Protein AF-A0A367IKE4-F1 (afdb_monomer)

Mean predicted aligned error: 16.57 Å

Secondary structure (DSSP, 8-state):
-----HHHHHHHHHHHHHT-HHHHHHHTT--HHHHHHHHHHHTTSPPPS--HHHHHHHHHHHHH-TT--HHHHHHHHHHHSTT----HHHHHHHHHHTS-----------GGGG-HHHHHHHHHHHHHHTTS---TTTS--EEEEEEEES--SSS--S-PPEEEEEEEEETTEEEEEEEEPPPP-PPP---------------

Radius of gyration: 32.92 Å; Cα contacts (8 Å, |Δi|>4): 147; chains: 1; bounding box: 58×96×74 Å

Nearest PDB structures (foldseek):
  2l6m-assembly1_A  TM=5.347E-01  e=1.578E+00  Schizosaccharomyces pombe
  8f2u-assembly1_E  TM=1.802E-01  e=1.680E+00  Homo sapiens
  8f2u-assembly1_A  TM=2.085E-01  e=1.904E+00  Homo sapiens
  7akk-assembly1_A  TM=2.024E-01  e=5.185E+00  Homo sapiens

Solvent-accessible surface area (backbone atoms only — not comparable to full-atom values): 12905 Å² total; per-residue (Å²): 133,81,81,69,58,62,71,56,56,55,48,50,54,53,17,64,80,64,77,34,48,60,60,46,17,58,78,69,76,42,60,43,69,58,40,47,49,49,50,58,54,58,76,61,52,80,75,69,93,70,48,74,69,56,53,53,50,52,50,56,54,38,73,77,38,81,79,69,49,74,70,57,53,52,50,56,46,35,70,74,36,82,91,52,81,83,51,76,68,57,51,52,47,42,41,39,71,75,67,66,44,82,88,76,83,90,74,91,71,62,68,67,72,73,29,70,66,50,47,48,52,52,48,56,53,47,64,70,50,69,85,48,95,72,47,69,60,82,76,38,73,49,72,51,78,47,82,42,57,84,71,78,54,100,62,96,75,70,95,67,75,48,30,38,34,41,38,31,36,37,73,90,44,79,77,44,76,44,82,42,77,50,79,76,81,75,73,75,88,73,73,90,74,82,81,80,82,80,82,80,85,77,133

pLDDT: mean 78.32, std 17.73, range [30.28, 96.0]

InterPro domains:
  IPR009057 Homedomain-like superfamily [SSF46689] (10-92)

Foldseek 3Di:
DPPPPPVLVVLLVVCVVVVHSQVSCVVVVHDSVVSVVSNVVVVPDDPQLDDPVLVVVLVVVCVVPVPDDLVVNQVVSCVVDPPRDDDSVSSVCCCCPVVVHDDDDDDDDDPVCPDPVNVVVVVVVCVVCVPPPDDQQPHDKDKDKAKDDPCPDPDPDDDGAIWIWIWIDHNVDTPDIDIHDGPDPDDPPDDDDDDDDDDDDDD

Structure (mmCIF, N/CA/C/O backbone):
data_AF-A0A367IKE4-F1
#
_entry.id   AF-A0A367IKE4-F1
#
loop_
_atom_site.group_PDB
_atom_s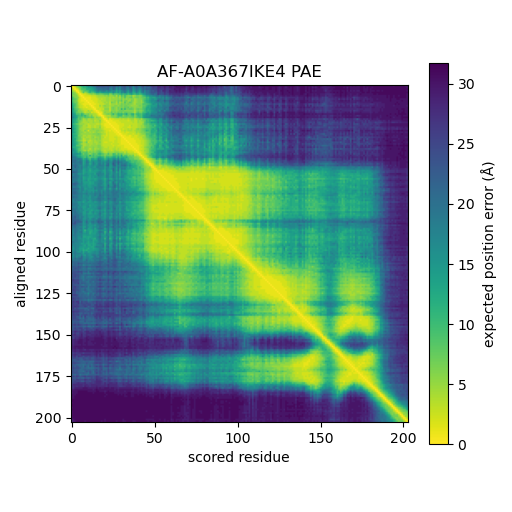ite.id
_atom_site.type_symbol
_atom_site.label_atom_id
_atom_site.label_alt_id
_atom_site.label_comp_id
_atom_site.label_asym_id
_atom_site.label_entity_id
_atom_site.label_seq_id
_atom_site.pdbx_PDB_ins_code
_atom_site.Cartn_x
_atom_site.Cartn_y
_atom_site.Cartn_z
_atom_site.occupancy
_atom_site.B_iso_or_equiv
_atom_site.auth_seq_id
_atom_site.auth_comp_id
_atom_site.auth_asym_id
_atom_site.auth_atom_id
_atom_site.pdbx_PDB_model_num
ATOM 1 N N . ILE A 1 1 ? 6.381 -7.953 19.977 1.00 33.53 1 ILE A N 1
ATOM 2 C CA . ILE A 1 1 ? 5.380 -8.949 20.424 1.00 33.53 1 ILE A CA 1
ATOM 3 C C . ILE A 1 1 ? 5.232 -8.799 21.933 1.00 33.53 1 ILE A C 1
ATOM 5 O O . ILE A 1 1 ? 6.063 -9.307 22.680 1.00 33.53 1 ILE A O 1
ATOM 9 N N . LYS A 1 2 ? 4.265 -7.996 22.392 1.00 38.06 2 LYS A N 1
ATOM 10 C CA . LYS A 1 2 ? 3.909 -7.994 23.816 1.00 38.06 2 LYS A CA 1
ATOM 11 C C . LYS A 1 2 ? 3.372 -9.396 24.106 1.00 38.06 2 LYS A C 1
ATOM 13 O O . LYS A 1 2 ? 2.455 -9.831 23.423 1.00 38.06 2 LYS A O 1
ATOM 18 N N . LYS A 1 3 ? 3.971 -10.123 25.053 1.00 36.41 3 LYS A N 1
ATOM 19 C CA . LYS A 1 3 ? 3.316 -11.289 25.655 1.00 36.41 3 LYS A CA 1
ATOM 20 C C . LYS A 1 3 ? 2.074 -10.747 26.350 1.00 36.41 3 LYS A C 1
ATOM 22 O O . LYS A 1 3 ? 2.165 -10.275 27.479 1.00 36.41 3 LYS A O 1
ATOM 27 N N . GLU A 1 4 ? 0.950 -10.722 25.649 1.00 46.88 4 GLU A N 1
ATOM 28 C CA . GLU A 1 4 ? -0.335 -10.571 26.307 1.00 46.88 4 GLU A CA 1
ATOM 29 C C . GLU A 1 4 ? -0.442 -11.691 27.329 1.00 46.88 4 GLU A C 1
ATOM 31 O O . GLU A 1 4 ? -0.177 -12.865 27.051 1.00 46.88 4 GLU A O 1
ATOM 36 N N . ASN A 1 5 ? -0.709 -11.295 28.566 1.00 58.19 5 ASN A N 1
ATOM 37 C CA . ASN A 1 5 ? -0.808 -12.206 29.685 1.00 58.19 5 ASN A CA 1
ATOM 38 C C . ASN A 1 5 ? -2.036 -13.095 29.456 1.00 58.19 5 ASN A C 1
ATOM 40 O O . ASN A 1 5 ? -3.125 -12.750 29.892 1.00 58.19 5 ASN A O 1
ATOM 44 N N . ASN A 1 6 ? -1.853 -14.240 28.792 1.00 67.31 6 ASN A N 1
ATOM 45 C CA . ASN A 1 6 ? -2.888 -15.232 28.463 1.00 67.31 6 ASN A CA 1
ATOM 46 C C . ASN A 1 6 ? -3.797 -15.562 29.669 1.00 67.31 6 ASN A C 1
ATOM 48 O O . ASN A 1 6 ? -5.000 -15.763 29.533 1.00 67.31 6 ASN A O 1
ATOM 52 N N . SER A 1 7 ? -3.237 -15.544 30.882 1.00 63.44 7 SER A N 1
ATOM 53 C CA . SER A 1 7 ? -3.979 -15.750 32.131 1.00 63.44 7 SER A CA 1
ATOM 54 C C . SER A 1 7 ? -4.976 -14.633 32.467 1.00 63.44 7 SER A C 1
ATOM 56 O O . SER A 1 7 ? -5.979 -14.905 33.116 1.00 63.44 7 SER A O 1
ATOM 58 N N . LEU A 1 8 ? -4.709 -13.387 32.064 1.00 69.94 8 LEU A N 1
ATOM 59 C CA . LEU A 1 8 ? -5.610 -12.247 32.243 1.00 69.94 8 LEU A CA 1
ATOM 60 C C . LEU A 1 8 ? -6.791 -12.359 31.273 1.00 69.94 8 LEU A C 1
ATOM 62 O O . LEU A 1 8 ? -7.932 -12.350 31.722 1.00 69.94 8 LEU A O 1
ATOM 66 N N . THR A 1 9 ? -6.511 -12.552 29.981 1.00 75.50 9 THR A N 1
ATOM 67 C CA . THR A 1 9 ? -7.523 -12.664 28.917 1.00 75.50 9 THR A CA 1
ATOM 68 C C . THR A 1 9 ? -8.484 -13.820 29.184 1.00 75.50 9 THR A C 1
ATOM 70 O O . THR A 1 9 ? -9.692 -13.612 29.255 1.00 75.50 9 THR A O 1
ATOM 73 N N . LYS A 1 10 ? -7.953 -15.012 29.493 1.00 73.69 10 LYS A N 1
ATOM 74 C CA . LYS A 1 10 ? -8.772 -16.177 29.870 1.00 73.69 10 LYS A CA 1
ATOM 75 C C . LYS A 1 10 ? -9.612 -15.939 31.120 1.00 73.69 10 LYS A C 1
ATOM 77 O O . LYS A 1 10 ? -10.716 -16.462 31.235 1.00 73.69 10 LYS A O 1
ATOM 82 N N . MET A 1 11 ? -9.092 -15.185 32.090 1.00 78.44 11 MET A N 1
ATOM 83 C CA . MET A 1 11 ? -9.835 -14.875 33.308 1.00 78.44 11 MET A CA 1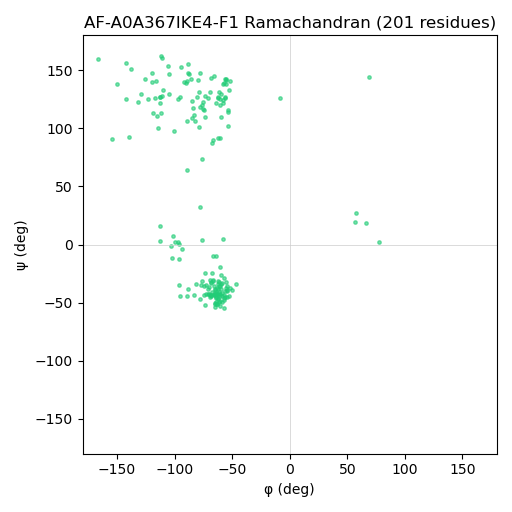
ATOM 84 C C . MET A 1 11 ? -10.958 -13.868 33.046 1.00 78.44 11 MET A C 1
ATOM 86 O O . MET A 1 11 ? -12.007 -13.999 33.670 1.00 78.44 11 MET A O 1
ATOM 90 N N . ILE A 1 12 ? -10.763 -12.915 32.129 1.00 72.25 12 ILE A N 1
ATOM 91 C CA . ILE A 1 12 ? -11.792 -11.951 31.723 1.00 72.25 12 ILE A CA 1
ATOM 92 C C . ILE A 1 12 ? -12.948 -12.677 31.027 1.00 72.25 12 ILE A C 1
ATOM 94 O O . ILE A 1 12 ? -14.081 -12.597 31.496 1.00 72.25 12 ILE A O 1
ATOM 98 N N . GLU A 1 13 ? -12.641 -13.463 29.996 1.00 76.00 13 GLU A N 1
ATOM 99 C CA . GLU A 1 13 ? -13.611 -14.237 29.212 1.00 76.00 13 GLU A CA 1
ATOM 100 C C . GLU A 1 13 ? -14.429 -15.190 30.108 1.00 76.00 13 GLU A C 1
ATOM 102 O O . GLU A 1 13 ? -15.649 -15.070 30.225 1.00 76.00 13 GLU A O 1
ATOM 107 N N . CYS A 1 14 ? -13.757 -16.042 30.895 1.00 71.12 14 CYS A N 1
ATOM 108 C CA . CYS A 1 14 ? -14.431 -16.958 31.823 1.00 71.12 14 CYS A CA 1
ATOM 109 C C . CYS A 1 14 ? -15.247 -16.237 32.912 1.00 71.12 14 CYS A C 1
ATOM 111 O O . CYS A 1 14 ? -16.220 -16.795 33.429 1.00 71.12 14 CYS A O 1
ATOM 113 N N . ALA A 1 15 ? -14.826 -15.045 33.354 1.00 74.38 15 ALA A N 1
ATOM 114 C CA . ALA 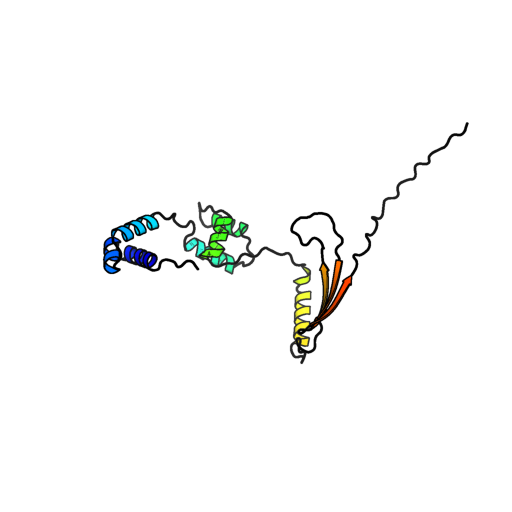A 1 15 ? -15.546 -14.286 34.375 1.00 74.38 15 ALA A CA 1
ATOM 115 C C . ALA A 1 15 ? -16.794 -13.596 33.818 1.00 74.38 15 ALA A C 1
ATOM 117 O O . ALA A 1 15 ? -17.766 -13.499 34.569 1.00 74.38 15 ALA A O 1
ATOM 118 N N . GLN A 1 16 ? -16.793 -13.184 32.544 1.00 71.50 16 GLN A N 1
ATOM 119 C CA . GLN A 1 16 ? -17.983 -12.704 31.832 1.00 71.50 16 GLN A CA 1
ATOM 120 C C . GLN A 1 16 ? -19.010 -13.831 31.674 1.00 71.50 16 GLN A C 1
ATOM 122 O O . GLN A 1 16 ? -20.145 -13.676 32.119 1.00 71.50 16 GLN A O 1
ATOM 127 N N . GLU A 1 17 ? -18.595 -14.999 31.174 1.00 69.56 17 GLU A N 1
ATOM 128 C CA . GLU A 1 17 ? -19.473 -16.169 30.993 1.00 69.56 17 GLU A CA 1
ATOM 129 C C . GLU A 1 17 ? -20.101 -16.666 32.304 1.00 69.56 17 GLU A C 1
ATOM 131 O O . GLU A 1 17 ? -21.249 -17.105 32.347 1.00 69.56 17 GLU A O 1
ATOM 136 N N . LYS A 1 18 ? -19.334 -16.626 33.402 1.00 69.19 18 LYS A N 1
ATOM 137 C CA . LYS A 1 18 ? -19.739 -17.190 34.702 1.00 69.19 18 LYS A CA 1
ATOM 138 C C . LYS A 1 18 ? -20.187 -16.141 35.719 1.00 69.19 18 LYS A C 1
ATOM 140 O O . LYS A 1 18 ? -20.483 -16.525 36.853 1.00 69.19 18 LYS A O 1
ATOM 145 N N . GLY A 1 19 ? -20.162 -14.851 35.387 1.00 66.38 19 GLY A N 1
ATOM 146 C CA . GLY A 1 19 ? -20.571 -13.739 36.257 1.00 66.38 19 GLY A CA 1
ATOM 147 C C . GLY A 1 19 ? -19.847 -13.628 37.612 1.00 66.38 19 GLY A C 1
ATOM 148 O O . GLY A 1 19 ? -20.385 -13.030 38.541 1.00 66.38 19 GLY A O 1
ATOM 149 N N . ALA A 1 20 ? -18.664 -14.236 37.793 1.00 78.88 20 ALA A N 1
ATOM 150 C CA . ALA A 1 20 ? -18.008 -14.307 39.108 1.00 78.88 20 ALA A CA 1
ATOM 151 C C . ALA A 1 20 ? -16.476 -14.464 39.041 1.00 78.88 20 ALA A C 1
ATOM 153 O O . ALA A 1 20 ? -15.946 -15.578 39.116 1.00 78.88 20 ALA A O 1
ATOM 154 N N . SER A 1 21 ? -15.746 -13.344 39.026 1.00 77.75 21 SER A N 1
ATOM 155 C CA . SER A 1 21 ? -14.270 -13.309 38.977 1.00 77.75 21 SER A CA 1
ATOM 156 C C . SER A 1 21 ? -13.587 -14.106 40.101 1.00 77.75 21 SER A C 1
ATOM 158 O O . SER A 1 21 ? -12.605 -14.806 39.865 1.00 77.75 21 SER A O 1
ATOM 160 N N . ALA A 1 22 ? -14.139 -14.103 41.321 1.00 79.44 22 ALA A N 1
ATOM 161 C CA . ALA A 1 22 ? -13.595 -14.869 42.451 1.00 79.44 22 ALA A CA 1
ATOM 162 C C . ALA A 1 22 ? -13.748 -16.394 42.303 1.00 79.44 22 ALA A C 1
ATOM 164 O O . ALA A 1 22 ? -12.946 -17.167 42.831 1.00 79.44 22 ALA A O 1
ATOM 165 N N . ARG A 1 23 ? -14.797 -16.848 41.611 1.00 80.75 23 ARG A N 1
ATOM 166 C CA . ARG A 1 23 ? -15.024 -18.272 41.336 1.00 80.75 23 ARG A CA 1
ATOM 167 C C . ARG A 1 23 ? -14.058 -18.759 40.257 1.00 80.75 23 ARG A C 1
ATOM 169 O O . ARG A 1 23 ? -13.429 -19.795 40.443 1.00 80.75 23 ARG A O 1
ATOM 176 N N . VAL A 1 24 ? -13.877 -17.957 39.209 1.00 82.56 24 VAL A N 1
ATOM 177 C CA . VAL A 1 24 ? -12.933 -18.228 38.114 1.00 82.56 24 VAL A CA 1
ATOM 178 C C . VAL A 1 24 ? -11.484 -18.238 38.606 1.00 82.56 24 VAL A C 1
ATOM 180 O O . VAL A 1 24 ? -10.736 -19.163 38.295 1.00 82.56 24 VAL A O 1
ATOM 183 N N . ALA A 1 25 ? -11.107 -17.287 39.466 1.00 84.81 25 ALA A N 1
ATOM 184 C CA . ALA A 1 25 ? -9.772 -17.232 40.061 1.00 84.81 25 ALA A CA 1
ATOM 185 C C . ALA A 1 25 ? -9.415 -18.517 40.826 1.00 84.81 25 ALA A C 1
ATOM 187 O O . ALA A 1 25 ? -8.326 -19.060 40.646 1.00 84.81 25 ALA A O 1
ATOM 188 N N . ARG A 1 26 ? -10.362 -19.049 41.616 1.00 84.94 26 ARG A N 1
ATOM 189 C CA . ARG A 1 26 ? -10.182 -20.313 42.348 1.00 84.94 26 ARG A CA 1
ATOM 190 C C . ARG A 1 26 ? -9.995 -21.504 41.412 1.00 84.94 26 ARG A C 1
ATOM 192 O O . ARG A 1 26 ? -9.103 -22.305 41.657 1.00 84.94 26 ARG A O 1
ATOM 199 N N . SER A 1 27 ? -10.772 -21.595 40.331 1.00 83.00 27 SER A N 1
ATOM 200 C CA . SER A 1 27 ? -10.614 -22.681 39.349 1.00 83.00 27 SER A CA 1
ATOM 201 C C . SER A 1 27 ? -9.303 -22.620 38.562 1.00 83.00 27 SER A C 1
ATOM 203 O O . SER A 1 27 ? -8.838 -23.646 38.086 1.00 83.00 27 SER A O 1
ATOM 205 N N . MET A 1 28 ? -8.698 -21.436 38.437 1.00 81.56 28 MET A N 1
ATOM 206 C CA . MET A 1 28 ? -7.443 -21.231 37.704 1.00 81.56 28 MET A CA 1
ATOM 207 C C . MET A 1 28 ? -6.201 -21.229 38.612 1.00 81.56 28 MET A C 1
ATOM 209 O O . MET A 1 28 ? -5.100 -20.978 38.130 1.00 81.56 28 MET A O 1
ATOM 213 N N . GLY A 1 29 ? -6.354 -21.458 39.923 1.00 84.44 29 GLY A N 1
ATOM 214 C CA . GLY A 1 29 ? -5.242 -21.384 40.882 1.00 84.44 29 GLY A CA 1
ATOM 215 C C . GLY A 1 29 ? -4.659 -19.973 41.056 1.00 84.44 29 GLY A C 1
ATOM 216 O O . GLY A 1 29 ? -3.538 -19.816 41.533 1.00 84.44 29 GLY A O 1
ATOM 217 N N . ILE A 1 30 ? -5.405 -18.933 40.669 1.00 84.38 30 ILE A N 1
ATOM 218 C CA . ILE A 1 30 ? -4.987 -17.530 40.754 1.00 84.38 30 ILE A CA 1
ATOM 219 C C . ILE A 1 30 ? -5.457 -16.952 42.091 1.00 84.38 30 ILE A C 1
ATOM 221 O O . ILE A 1 30 ? -6.579 -17.192 42.543 1.00 84.38 30 ILE A O 1
ATOM 225 N N . ASN A 1 31 ? -4.618 -16.132 42.727 1.00 88.25 31 ASN A N 1
ATOM 226 C CA . ASN A 1 31 ? -5.004 -15.428 43.945 1.00 88.25 31 ASN A CA 1
ATOM 227 C C . ASN A 1 31 ? -6.250 -14.552 43.700 1.00 88.25 31 ASN A C 1
ATOM 229 O O . ASN A 1 31 ? -6.228 -13.635 42.877 1.00 88.25 31 ASN A O 1
ATOM 233 N N . VAL A 1 32 ? -7.320 -14.803 44.462 1.00 85.19 32 VAL A N 1
ATOM 234 C CA . VAL A 1 32 ? -8.630 -14.146 44.301 1.00 85.19 32 VAL A CA 1
ATOM 235 C C . VAL A 1 32 ? -8.535 -12.621 44.377 1.00 85.19 32 VAL A C 1
ATOM 237 O O . VAL A 1 32 ? -9.177 -11.930 43.590 1.00 85.19 32 VAL A O 1
ATOM 240 N N . ARG A 1 33 ? -7.708 -12.077 45.278 1.00 82.69 33 ARG A N 1
ATOM 241 C CA . ARG A 1 33 ? -7.557 -10.626 45.458 1.00 82.69 33 ARG A CA 1
ATOM 242 C C . ARG A 1 33 ? -6.846 -9.986 44.264 1.00 82.69 33 ARG A C 1
ATOM 244 O O . ARG A 1 33 ? -7.216 -8.886 43.855 1.00 82.69 33 ARG A O 1
ATOM 251 N N . ASN A 1 34 ? -5.865 -10.677 43.686 1.00 82.69 34 ASN A N 1
ATOM 252 C CA . ASN A 1 34 ? -5.195 -10.225 42.466 1.00 82.69 34 ASN A CA 1
ATOM 253 C C . ASN A 1 34 ? -6.143 -10.291 41.267 1.00 82.69 34 ASN A C 1
ATOM 255 O O . ASN A 1 34 ? -6.260 -9.306 40.548 1.00 82.69 34 ASN A O 1
ATOM 259 N N . ALA A 1 35 ? -6.897 -11.383 41.117 1.00 82.25 35 ALA A N 1
ATOM 260 C CA . ALA A 1 35 ? -7.884 -11.531 40.050 1.00 82.25 35 ALA A CA 1
ATOM 261 C C . ALA A 1 35 ? -8.990 -10.465 40.120 1.00 82.25 35 ALA A C 1
ATOM 263 O O . ALA A 1 35 ? -9.332 -9.857 39.113 1.00 82.25 35 ALA A O 1
ATOM 264 N N . GLN A 1 36 ? -9.501 -10.162 41.316 1.00 82.56 36 GLN A N 1
ATOM 265 C CA . GLN A 1 36 ? -10.470 -9.081 41.513 1.00 82.56 36 GLN A CA 1
ATOM 266 C C . GLN A 1 36 ? -9.880 -7.696 41.208 1.00 82.56 36 GLN A C 1
ATOM 268 O O . GLN A 1 36 ? -10.574 -6.852 40.643 1.00 82.56 36 GLN A O 1
ATOM 273 N N . ARG A 1 37 ? -8.611 -7.443 41.565 1.00 82.56 37 ARG A N 1
ATOM 274 C CA . ARG A 1 37 ? -7.912 -6.193 41.215 1.00 82.56 37 ARG A CA 1
ATOM 275 C C . ARG A 1 37 ? -7.732 -6.048 39.708 1.00 82.56 37 ARG A C 1
ATOM 277 O O . ARG A 1 37 ? -8.005 -4.975 39.186 1.00 82.56 37 ARG A O 1
ATOM 284 N N . TRP A 1 38 ? -7.306 -7.112 39.038 1.00 80.81 38 TRP A N 1
ATOM 285 C CA . TRP A 1 38 ? -7.157 -7.172 37.587 1.00 80.81 38 TRP A CA 1
ATOM 286 C C . TRP A 1 38 ? -8.492 -6.956 36.879 1.00 80.81 38 TRP A C 1
ATOM 288 O O . TRP A 1 38 ? -8.598 -6.053 36.065 1.00 80.81 38 TRP A O 1
ATOM 298 N N . TRP A 1 39 ? -9.541 -7.673 37.283 1.00 76.88 39 TRP A N 1
ATOM 299 C CA . TRP A 1 39 ? -10.894 -7.483 36.760 1.00 76.88 39 TRP A CA 1
ATOM 300 C C . TRP A 1 39 ? -11.390 -6.041 36.929 1.00 76.88 39 TRP A C 1
ATOM 302 O O . TRP A 1 39 ? -11.913 -5.440 35.999 1.00 76.88 39 TRP A O 1
ATOM 312 N N . LYS A 1 40 ? -11.183 -5.446 38.109 1.00 76.62 40 LYS A N 1
ATOM 313 C CA . LYS A 1 40 ? -11.565 -4.052 38.378 1.00 76.62 40 LYS A CA 1
ATOM 314 C C . LYS A 1 40 ? -10.750 -3.046 37.560 1.00 76.62 40 LYS A C 1
ATOM 316 O O . LYS A 1 40 ? -11.250 -1.959 37.290 1.00 76.62 40 LYS A O 1
ATOM 321 N N . HIS A 1 41 ? -9.500 -3.365 37.243 1.00 71.88 41 HIS A N 1
ATOM 322 C CA . HIS A 1 41 ? -8.653 -2.542 36.388 1.00 71.88 41 HIS A CA 1
ATOM 323 C C . HIS A 1 41 ? -9.100 -2.635 34.926 1.00 71.88 41 HIS A C 1
ATOM 325 O O . HIS A 1 41 ? -9.222 -1.609 34.269 1.00 71.88 41 HIS A O 1
ATOM 331 N N . GLU A 1 42 ? -9.430 -3.836 34.455 1.00 67.75 42 GLU A N 1
ATOM 332 C CA . GLU A 1 42 ? -9.846 -4.062 33.072 1.00 67.75 42 GLU A CA 1
ATOM 333 C C . GLU A 1 42 ? -11.228 -3.485 32.767 1.00 67.75 42 GLU A C 1
ATOM 335 O O . GLU A 1 42 ? -11.412 -2.781 31.784 1.00 67.75 42 GLU A O 1
ATOM 340 N N . MET A 1 43 ? -12.184 -3.668 33.680 1.00 65.69 43 MET A N 1
ATOM 341 C CA . MET A 1 43 ? -13.523 -3.069 33.579 1.00 65.69 43 MET A CA 1
ATOM 342 C C . MET A 1 43 ? -13.506 -1.535 33.693 1.00 65.69 43 MET A C 1
ATOM 344 O O . MET A 1 43 ? -14.529 -0.888 33.496 1.00 65.69 43 MET A O 1
ATOM 348 N N . LYS A 1 44 ? -12.362 -0.945 34.062 1.00 61.94 44 LYS A N 1
ATOM 349 C CA . LYS A 1 44 ? -12.134 0.505 34.065 1.00 61.94 44 LYS A CA 1
ATOM 350 C C . LYS A 1 44 ? -11.434 1.004 32.801 1.00 61.94 44 LYS A C 1
ATOM 352 O O . LYS A 1 44 ? -11.174 2.205 32.712 1.00 61.94 44 LYS A O 1
ATOM 357 N N . GLY A 1 45 ? -11.112 0.123 31.855 1.00 61.91 45 GLY A N 1
ATOM 358 C CA . GLY A 1 45 ? -10.639 0.527 30.539 1.00 61.91 45 GLY A CA 1
ATOM 359 C C . GLY A 1 45 ? -11.648 1.470 29.889 1.00 61.91 45 GLY A C 1
ATOM 360 O O . GLY A 1 45 ? -12.859 1.279 30.008 1.00 61.91 45 GLY A O 1
ATOM 361 N N . ARG A 1 46 ? -11.154 2.526 29.236 1.00 63.12 46 ARG A N 1
ATOM 362 C CA . ARG A 1 46 ? -12.013 3.380 28.414 1.00 63.12 46 ARG A CA 1
ATOM 363 C C . ARG A 1 46 ? -12.575 2.496 27.293 1.00 63.12 46 ARG A C 1
ATOM 365 O O . ARG A 1 46 ? -11.762 1.871 26.612 1.00 63.12 46 ARG A O 1
ATOM 372 N N . PRO A 1 47 ? -13.904 2.434 27.097 1.00 64.69 47 PRO A N 1
ATOM 373 C CA . PRO A 1 47 ? -14.478 1.726 25.961 1.00 64.69 47 PRO A CA 1
ATOM 374 C C . PRO A 1 47 ? -13.819 2.201 24.665 1.00 64.69 47 PRO A C 1
ATOM 376 O O . PRO A 1 47 ? -13.524 3.398 24.532 1.00 64.69 47 PRO A O 1
ATOM 379 N N . SER A 1 48 ? -13.566 1.273 23.738 1.00 68.00 48 SER A N 1
ATOM 380 C CA . SER A 1 48 ? -13.116 1.658 22.402 1.00 68.00 48 SER A CA 1
ATOM 381 C C . SER A 1 48 ? -14.121 2.640 21.808 1.00 68.00 48 SER A C 1
ATOM 383 O O . SER A 1 48 ? -15.324 2.550 22.047 1.00 68.00 48 SER A O 1
ATOM 385 N N . THR A 1 49 ? -13.612 3.632 21.083 1.00 77.19 49 THR A N 1
ATOM 386 C CA . THR A 1 49 ? -14.477 4.546 20.325 1.00 77.19 49 THR A CA 1
ATOM 387 C C . THR A 1 49 ? -15.034 3.840 19.085 1.00 77.19 49 THR A C 1
ATOM 389 O O . THR A 1 49 ? -16.105 4.203 18.615 1.00 77.19 49 THR A O 1
ATOM 392 N N . PHE A 1 50 ? -14.346 2.805 18.595 1.00 83.50 50 PHE A N 1
ATOM 393 C CA . PHE A 1 50 ? -14.807 1.949 17.508 1.00 83.50 50 PHE A CA 1
ATOM 394 C C . PHE A 1 50 ? -15.606 0.760 18.034 1.00 83.50 50 PHE A C 1
ATOM 396 O O . PHE A 1 50 ? -15.261 0.170 19.059 1.00 83.50 50 PHE A O 1
ATOM 403 N N . THR A 1 51 ? -16.684 0.446 17.325 1.00 87.25 51 THR A N 1
ATOM 404 C CA . THR A 1 51 ? -17.501 -0.752 17.505 1.00 87.25 51 THR A CA 1
ATOM 405 C C . THR A 1 51 ? -17.316 -1.648 16.283 1.00 87.25 51 THR A C 1
ATOM 407 O O . THR A 1 51 ? -16.928 -1.166 15.217 1.00 87.25 51 THR A O 1
ATOM 410 N N . ASP A 1 52 ? -17.675 -2.923 16.406 1.00 87.31 52 ASP A N 1
ATOM 411 C CA . ASP A 1 52 ? -17.613 -3.883 15.295 1.00 87.31 52 ASP A CA 1
ATOM 412 C C . ASP A 1 52 ? -18.432 -3.421 14.068 1.00 87.31 52 ASP A C 1
ATOM 414 O O . ASP A 1 52 ? -18.092 -3.729 12.925 1.00 87.31 52 ASP A O 1
ATOM 418 N N . GLU A 1 53 ? -19.494 -2.633 14.283 1.00 91.06 53 GLU A N 1
ATOM 419 C CA . GLU A 1 53 ? -20.294 -2.018 13.212 1.00 91.06 53 GLU A CA 1
ATOM 420 C C . GLU A 1 53 ? -19.510 -0.947 12.436 1.00 91.06 53 GLU A C 1
ATOM 422 O O . GLU A 1 53 ? -19.601 -0.882 11.208 1.00 91.06 53 GLU A O 1
ATOM 427 N N . HIS A 1 54 ? -18.722 -0.120 13.134 1.00 91.75 54 HIS A N 1
ATOM 428 C CA . HIS A 1 54 ? -17.854 0.875 12.499 1.00 91.75 54 HIS A CA 1
ATOM 429 C C . HIS A 1 54 ? -16.757 0.193 11.675 1.00 91.75 54 HIS A C 1
ATOM 431 O O . HIS A 1 54 ? -16.477 0.610 10.552 1.00 91.75 54 HIS A O 1
ATOM 437 N N . ASP A 1 55 ? -16.168 -0.868 12.223 1.00 91.75 55 ASP A N 1
ATOM 438 C CA . ASP A 1 55 ? -15.107 -1.642 11.582 1.00 91.75 55 ASP A CA 1
ATOM 439 C C . ASP A 1 55 ? -15.608 -2.369 10.330 1.00 91.75 55 ASP A C 1
ATOM 441 O O . ASP A 1 55 ? -14.971 -2.305 9.279 1.00 91.75 55 ASP A O 1
ATOM 445 N N . SER A 1 56 ? -16.795 -2.977 10.403 1.00 93.38 56 SER A N 1
ATOM 446 C CA . SER A 1 56 ? -17.434 -3.623 9.249 1.00 93.38 56 SER A CA 1
ATOM 447 C C . SER A 1 56 ? -17.703 -2.620 8.128 1.00 93.38 56 SER A C 1
ATOM 449 O O . SER A 1 56 ? -17.379 -2.877 6.971 1.00 93.38 56 SER A O 1
ATOM 451 N N . TYR A 1 57 ? -18.222 -1.437 8.470 1.00 94.44 57 TYR A N 1
ATOM 452 C CA . TYR A 1 57 ? -18.442 -0.386 7.482 1.00 94.44 57 TYR A CA 1
ATOM 453 C C . TYR A 1 57 ? -17.142 0.133 6.862 1.00 94.44 57 TYR A C 1
ATOM 455 O O . TYR A 1 57 ? -17.107 0.415 5.668 1.00 94.44 57 TYR A O 1
ATOM 463 N N . LEU A 1 58 ? -16.077 0.269 7.654 1.00 93.38 58 LEU A N 1
ATOM 464 C CA . LEU A 1 58 ? -14.769 0.676 7.146 1.00 93.38 58 LEU A CA 1
ATOM 465 C C . LEU A 1 58 ? -14.217 -0.317 6.123 1.00 93.38 58 LEU A C 1
ATOM 467 O O . LEU A 1 58 ? -13.647 0.111 5.124 1.00 93.38 58 LEU A O 1
ATOM 471 N N . ILE A 1 59 ? -14.385 -1.618 6.365 1.00 92.69 59 ILE A N 1
ATOM 472 C CA . ILE A 1 59 ? -13.949 -2.662 5.432 1.00 92.69 59 ILE A CA 1
ATOM 473 C C . ILE A 1 59 ? -14.748 -2.572 4.129 1.00 92.69 59 ILE A C 1
ATOM 475 O O . ILE A 1 59 ? -14.138 -2.457 3.071 1.00 92.69 59 ILE A O 1
ATOM 479 N N . GLU A 1 60 ? -16.082 -2.528 4.204 1.00 95.19 60 GLU A N 1
ATOM 480 C CA . GLU A 1 60 ? -16.948 -2.381 3.021 1.00 95.19 60 GLU A CA 1
ATOM 481 C C . GLU A 1 60 ? -16.572 -1.142 2.196 1.00 95.19 60 GLU A C 1
ATOM 483 O O . GLU A 1 60 ? -16.413 -1.207 0.981 1.00 95.19 60 GLU A O 1
ATOM 488 N N . LEU A 1 61 ? -16.353 -0.015 2.874 1.00 94.31 61 LEU A N 1
ATOM 489 C CA . LEU A 1 61 ? -15.995 1.247 2.241 1.00 94.31 61 LEU A CA 1
ATOM 490 C C . LEU A 1 61 ? -14.659 1.182 1.480 1.00 94.31 61 LEU A C 1
ATOM 492 O O . LEU A 1 61 ? -14.515 1.809 0.431 1.00 94.31 61 LEU A O 1
ATOM 496 N N . ILE A 1 62 ? -13.674 0.464 2.022 1.00 92.44 62 ILE A N 1
ATOM 497 C CA . ILE A 1 62 ? -12.333 0.338 1.435 1.00 92.44 62 ILE A CA 1
ATOM 498 C C . ILE A 1 62 ? -12.309 -0.712 0.321 1.00 92.44 62 ILE A C 1
ATOM 500 O O . ILE A 1 62 ? -11.576 -0.540 -0.654 1.00 92.44 62 ILE A O 1
ATOM 504 N N . ASP A 1 63 ? -13.107 -1.772 0.445 1.00 93.25 63 ASP A N 1
ATOM 505 C CA . ASP A 1 63 ? -13.276 -2.768 -0.613 1.00 93.25 63 ASP A CA 1
ATOM 506 C C . ASP A 1 63 ? -13.961 -2.157 -1.849 1.00 93.25 63 ASP A C 1
ATOM 508 O O . ASP A 1 63 ? -13.577 -2.472 -2.978 1.00 93.25 63 ASP A O 1
ATOM 512 N N . ASP A 1 64 ? -14.904 -1.229 -1.646 1.00 94.19 64 ASP A N 1
ATOM 513 C CA . ASP A 1 64 ? -15.550 -0.471 -2.724 1.00 94.19 64 ASP A CA 1
ATOM 514 C C . ASP A 1 64 ? -14.591 0.526 -3.405 1.00 94.19 64 ASP A C 1
ATOM 516 O O . ASP A 1 64 ? -14.575 0.641 -4.634 1.00 94.19 64 ASP A O 1
ATOM 520 N N . ASP A 1 65 ? -13.780 1.254 -2.625 1.00 91.81 65 ASP A N 1
ATOM 521 C CA . ASP A 1 65 ? -12.795 2.217 -3.133 1.00 91.81 65 ASP A CA 1
ATOM 522 C C . AS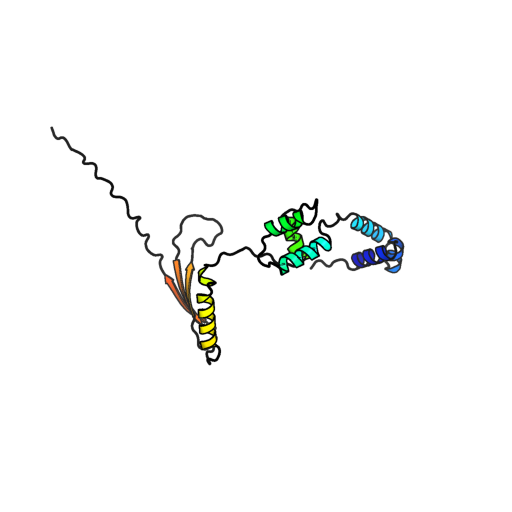P A 1 65 ? -11.467 2.167 -2.361 1.00 91.81 65 ASP A C 1
ATOM 524 O O . ASP A 1 65 ? -11.232 2.896 -1.394 1.00 91.81 65 ASP A O 1
ATOM 528 N N . SER A 1 66 ? -10.531 1.356 -2.863 1.00 87.81 66 SER A N 1
ATOM 529 C CA . SER A 1 66 ? -9.181 1.233 -2.288 1.00 87.81 66 SER A CA 1
ATOM 530 C C . SER A 1 66 ? -8.326 2.511 -2.358 1.00 87.81 66 SER A C 1
ATOM 532 O O . SER A 1 66 ? -7.245 2.555 -1.762 1.00 87.81 66 SER A O 1
ATOM 534 N N . GLN A 1 67 ? -8.762 3.541 -3.094 1.00 89.06 67 GLN A N 1
ATOM 535 C CA . GLN A 1 67 ? -8.055 4.818 -3.233 1.00 89.06 67 GLN A CA 1
ATOM 536 C C . GLN A 1 67 ? -8.615 5.916 -2.322 1.00 89.06 67 GLN A C 1
ATOM 538 O O . GLN A 1 67 ? -8.108 7.042 -2.353 1.00 89.06 67 GLN A O 1
ATOM 543 N N . ILE A 1 68 ? -9.612 5.595 -1.494 1.00 91.75 68 ILE A N 1
ATOM 544 C CA . ILE A 1 68 ? -10.246 6.560 -0.604 1.00 91.75 68 ILE A CA 1
ATOM 545 C C . ILE A 1 68 ? -9.239 7.210 0.357 1.00 91.75 68 ILE A C 1
ATOM 547 O O . ILE A 1 68 ? -8.343 6.574 0.925 1.00 91.75 68 ILE A O 1
ATOM 551 N N . ILE A 1 69 ? -9.384 8.521 0.544 1.00 91.12 69 ILE A N 1
ATOM 552 C CA . ILE A 1 69 ? -8.508 9.317 1.402 1.00 91.12 69 ILE A CA 1
ATOM 553 C C . ILE A 1 69 ? -9.050 9.301 2.835 1.00 91.12 69 ILE A C 1
ATOM 555 O O . ILE A 1 69 ? -10.254 9.287 3.068 1.00 91.12 69 ILE A O 1
ATOM 559 N N . VAL A 1 70 ? -8.153 9.360 3.824 1.00 89.88 70 VAL A N 1
ATOM 560 C CA . VAL A 1 70 ? -8.498 9.381 5.260 1.00 89.88 70 VAL A CA 1
ATOM 561 C C . VAL A 1 70 ? -9.523 10.470 5.611 1.00 89.88 70 VAL A C 1
ATOM 563 O O . VAL A 1 70 ? -10.397 10.224 6.435 1.00 89.88 70 VAL A O 1
ATOM 566 N N . SER A 1 71 ? -9.445 11.651 4.984 1.00 89.75 71 SER A N 1
ATOM 567 C CA . SER A 1 71 ? -10.430 12.729 5.161 1.00 89.75 71 SER A CA 1
ATOM 568 C C . SER A 1 71 ? -11.840 12.288 4.787 1.00 89.75 71 SER A C 1
ATOM 570 O O . SER A 1 71 ? -12.781 12.529 5.537 1.00 89.75 71 SER A O 1
ATOM 572 N N . ASP A 1 72 ? -11.958 11.592 3.665 1.00 91.94 72 ASP A N 1
ATOM 573 C CA . ASP A 1 72 ? -13.231 11.205 3.072 1.00 91.94 72 ASP A CA 1
ATOM 574 C C . ASP A 1 72 ? -13.818 10.022 3.849 1.00 91.94 72 ASP A C 1
ATOM 576 O O . ASP A 1 72 ? -15.021 9.961 4.087 1.00 91.94 72 ASP A O 1
ATOM 580 N N . ILE A 1 73 ? -12.959 9.117 4.341 1.00 92.38 73 ILE A N 1
ATOM 581 C CA . ILE A 1 73 ? -13.352 8.077 5.301 1.00 92.38 73 ILE A CA 1
ATOM 582 C C . ILE A 1 73 ? -13.965 8.714 6.555 1.00 92.38 73 ILE A C 1
ATOM 584 O O . ILE A 1 73 ? -15.003 8.260 7.033 1.00 92.38 73 ILE A O 1
ATOM 588 N N . MET A 1 74 ? -13.335 9.758 7.108 1.00 91.81 74 MET A N 1
ATOM 589 C CA . MET A 1 74 ? -13.848 10.432 8.305 1.00 91.81 74 MET A CA 1
ATOM 590 C C . MET A 1 74 ? -15.201 11.097 8.062 1.00 91.81 74 MET A C 1
ATOM 592 O O . MET A 1 74 ? -16.078 10.995 8.920 1.00 91.81 74 MET A O 1
ATOM 596 N N . GLU A 1 75 ? -15.374 11.757 6.918 1.00 91.88 75 GLU A N 1
ATOM 597 C CA . GLU A 1 75 ? -16.646 12.363 6.518 1.00 91.88 75 GLU A CA 1
ATOM 598 C C . GLU A 1 75 ? -17.737 11.293 6.414 1.00 91.88 75 GLU A C 1
ATOM 600 O O . 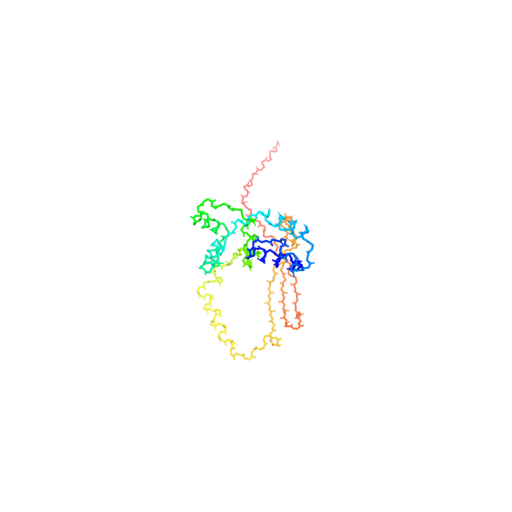GLU A 1 75 ? -18.724 11.356 7.144 1.00 91.88 75 GLU A O 1
ATOM 605 N N . ARG A 1 76 ? -17.491 10.221 5.651 1.00 92.81 76 ARG A N 1
ATOM 606 C CA . ARG A 1 76 ? -18.438 9.107 5.474 1.00 92.81 76 ARG A CA 1
ATOM 607 C C . ARG A 1 76 ? -18.774 8.368 6.771 1.00 92.81 76 ARG A C 1
ATOM 609 O O . ARG A 1 76 ? -19.884 7.855 6.912 1.00 92.81 76 ARG A O 1
ATOM 616 N N . LEU A 1 77 ? -17.833 8.272 7.712 1.00 91.56 77 LEU A N 1
ATOM 617 C CA . LEU A 1 77 ? -18.084 7.721 9.049 1.00 91.56 77 LEU A CA 1
ATOM 618 C C . LEU A 1 77 ? -18.982 8.640 9.877 1.00 91.56 77 LEU A C 1
ATOM 620 O O . LEU A 1 77 ? -19.919 8.169 10.514 1.00 91.56 77 LEU A O 1
ATOM 624 N N . THR A 1 78 ? -18.699 9.942 9.859 1.00 90.44 78 THR A N 1
ATOM 625 C CA . THR A 1 78 ? -19.457 10.946 10.619 1.00 90.44 78 THR A CA 1
ATOM 626 C C . THR A 1 78 ? -20.879 11.112 10.071 1.00 90.44 78 THR A C 1
ATOM 628 O O . THR A 1 78 ? -21.809 11.348 10.835 1.00 90.44 78 THR A O 1
ATOM 631 N N . GLU A 1 79 ? -21.062 10.954 8.758 1.00 91.88 79 GLU A N 1
ATOM 632 C CA . GLU A 1 79 ? -22.373 10.967 8.101 1.00 91.88 79 GLU A CA 1
ATOM 633 C C . GLU A 1 79 ? -23.211 9.725 8.421 1.00 91.88 79 GLU A C 1
ATOM 635 O O . GLU A 1 79 ? -24.412 9.840 8.662 1.00 91.88 79 GLU A O 1
ATOM 640 N N . LYS A 1 80 ? -22.597 8.533 8.425 1.00 92.69 80 LYS A N 1
ATOM 641 C CA . LYS A 1 80 ? -23.315 7.274 8.677 1.00 92.69 80 LYS A CA 1
ATOM 642 C C . LYS A 1 80 ? -23.679 7.086 10.151 1.00 92.69 80 LYS A C 1
ATOM 644 O O . LYS A 1 80 ? -24.734 6.525 10.445 1.00 92.69 80 LYS A O 1
ATOM 649 N N . PHE A 1 81 ? -22.822 7.531 11.068 1.00 91.31 81 PHE A N 1
ATOM 650 C CA . PHE A 1 81 ? -22.994 7.332 12.506 1.00 91.31 81 PHE A CA 1
ATOM 651 C C . PHE A 1 81 ? -23.205 8.677 13.212 1.00 91.31 81 PHE A C 1
ATOM 653 O O . PHE A 1 81 ? -22.261 9.416 13.490 1.00 91.31 81 PHE A O 1
ATOM 660 N N . GLU A 1 82 ? -24.464 9.000 13.520 1.00 85.81 82 GLU A N 1
ATOM 661 C CA . GLU A 1 82 ? -24.825 10.271 14.153 1.00 85.81 82 GLU A CA 1
ATOM 662 C C . GLU A 1 82 ? -24.126 10.448 15.514 1.00 85.81 82 GLU A C 1
ATOM 664 O O . GLU A 1 82 ? -24.146 9.569 16.377 1.00 85.81 82 GLU A O 1
ATOM 669 N N . GLY A 1 83 ? -23.483 11.602 15.713 1.00 83.50 83 GLY A N 1
ATOM 670 C CA . GLY A 1 83 ? -22.735 11.906 16.937 1.00 83.50 83 GLY A CA 1
ATOM 671 C C . GLY A 1 83 ? -21.361 11.231 17.034 1.00 83.50 83 GLY A C 1
ATOM 672 O O . GLY A 1 83 ? -20.661 11.425 18.033 1.00 83.50 83 GLY A O 1
ATOM 673 N N . PHE A 1 84 ? -20.938 10.484 16.011 1.00 86.12 84 PHE A N 1
ATOM 674 C CA . PHE A 1 84 ? -19.590 9.941 15.933 1.00 86.12 84 PHE A CA 1
ATOM 675 C C . PHE A 1 84 ? -18.598 11.041 15.540 1.00 86.12 84 PHE A C 1
ATOM 677 O O . PHE A 1 84 ? -18.705 11.657 14.485 1.00 86.12 84 PHE A O 1
ATOM 684 N N . SER A 1 85 ? -17.618 11.311 16.403 1.00 85.31 85 SER A N 1
ATOM 685 C CA . SER A 1 85 ? -16.539 12.263 16.131 1.00 85.31 85 SER A CA 1
ATOM 686 C C . SER A 1 85 ? -15.201 11.606 16.416 1.00 85.31 85 SER A C 1
ATOM 688 O O . SER A 1 85 ? -14.983 11.040 17.491 1.00 85.31 85 SER A O 1
ATOM 690 N N . ILE A 1 86 ? -14.295 11.693 15.449 1.00 87.88 86 ILE A N 1
ATOM 691 C CA . ILE A 1 86 ? -12.995 11.044 15.506 1.00 87.88 86 ILE A CA 1
ATOM 692 C C . ILE A 1 86 ? -11.892 11.970 15.003 1.00 87.88 86 ILE A C 1
ATOM 694 O O . ILE A 1 86 ? -12.117 12.845 14.173 1.00 87.88 86 ILE A O 1
ATOM 698 N N . SER A 1 87 ? -10.678 11.787 15.517 1.00 89.94 87 SER A N 1
ATOM 699 C CA . SER A 1 87 ? -9.481 12.450 14.998 1.00 89.94 87 SER A CA 1
ATOM 700 C C . SER A 1 87 ? -8.737 11.586 13.973 1.00 89.94 87 SER A C 1
ATOM 702 O O . SER A 1 87 ? -8.725 10.359 14.070 1.00 89.94 87 SER A O 1
ATOM 704 N N . ASN A 1 88 ? -8.010 12.228 13.051 1.00 88.94 88 ASN A N 1
ATOM 705 C CA . ASN A 1 88 ? -7.147 11.550 12.069 1.00 88.94 88 ASN A CA 1
ATOM 706 C C . ASN A 1 88 ? -6.199 10.515 12.704 1.00 88.94 88 ASN A C 1
ATOM 708 O O . ASN A 1 88 ? -5.955 9.451 12.140 1.00 88.94 88 ASN A O 1
ATOM 712 N N . SER A 1 89 ? -5.643 10.817 13.882 1.00 89.00 89 SER A N 1
ATOM 713 C CA . SER A 1 89 ? -4.715 9.917 14.573 1.00 89.00 89 SER A CA 1
ATOM 714 C C . SER A 1 89 ? -5.411 8.677 15.130 1.00 89.00 89 SER A C 1
ATOM 716 O O . SER A 1 89 ? -4.840 7.593 15.055 1.00 89.00 89 SER A O 1
ATOM 718 N N . GLN A 1 90 ? -6.631 8.820 15.656 1.00 89.00 90 GLN A N 1
ATOM 719 C CA . GLN A 1 90 ? -7.437 7.697 16.135 1.00 89.00 90 GLN A CA 1
ATOM 720 C C . GLN A 1 90 ? -7.899 6.810 14.984 1.00 89.00 90 GLN 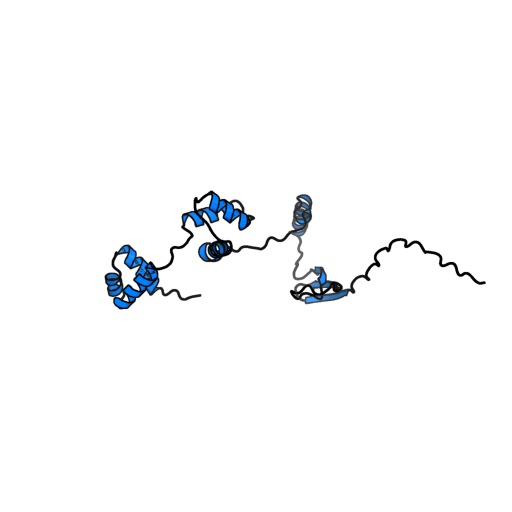A C 1
ATOM 722 O O . GLN A 1 90 ? -7.776 5.596 15.092 1.00 89.00 90 GLN A O 1
ATOM 727 N N . LEU A 1 91 ? -8.360 7.400 13.876 1.00 90.94 91 LEU A N 1
ATOM 728 C CA . LEU A 1 91 ? -8.740 6.625 12.697 1.00 90.94 91 LEU A CA 1
ATOM 729 C C . LEU A 1 91 ? -7.538 5.845 12.158 1.00 90.94 91 LEU A C 1
ATOM 731 O O . LEU A 1 91 ? -7.616 4.637 11.982 1.00 90.94 91 LEU A O 1
ATOM 735 N N . ASN A 1 92 ? -6.392 6.504 11.983 1.00 90.44 92 ASN A N 1
ATOM 736 C CA . ASN A 1 92 ? -5.176 5.837 11.519 1.00 90.44 92 ASN A CA 1
ATOM 737 C C . ASN A 1 92 ? -4.698 4.738 12.490 1.00 90.44 92 ASN A C 1
ATOM 739 O O . ASN A 1 92 ? -4.192 3.703 12.064 1.00 90.44 92 ASN A O 1
ATOM 743 N N . HIS A 1 93 ? -4.864 4.942 13.800 1.00 89.81 93 HIS A N 1
ATOM 744 C CA . HIS A 1 93 ? -4.575 3.909 14.791 1.00 89.81 93 HIS A CA 1
ATOM 745 C C . HIS A 1 93 ? -5.477 2.684 14.610 1.00 89.81 93 HIS A C 1
ATOM 747 O O . HIS A 1 93 ? -4.944 1.578 14.577 1.00 89.81 93 HIS A O 1
ATOM 753 N N . ASN A 1 94 ? -6.788 2.890 14.449 1.00 90.31 94 ASN A N 1
ATOM 754 C CA . ASN A 1 94 ? -7.767 1.819 14.251 1.00 90.31 94 ASN A CA 1
ATOM 755 C C . ASN A 1 94 ? -7.501 1.052 12.954 1.00 90.31 94 ASN A C 1
ATOM 757 O O . ASN A 1 94 ? -7.302 -0.159 12.970 1.00 90.31 94 ASN A O 1
ATOM 761 N N . LEU A 1 95 ? -7.363 1.779 11.838 1.00 91.00 95 LEU A N 1
ATOM 762 C CA . LEU A 1 95 ? -7.037 1.201 10.533 1.00 91.00 95 LEU A CA 1
ATOM 763 C C . LEU A 1 95 ? -5.783 0.324 10.620 1.00 91.00 95 LEU A C 1
ATOM 765 O O . LEU A 1 95 ? -5.767 -0.787 10.105 1.00 91.00 95 LEU A O 1
ATOM 769 N N . LYS A 1 96 ? -4.736 0.797 11.303 1.00 91.12 96 LYS A N 1
ATOM 770 C CA . LYS A 1 96 ? -3.460 0.086 11.383 1.00 91.12 96 LYS A CA 1
ATOM 771 C C . LYS A 1 96 ? -3.453 -1.088 12.359 1.00 91.12 96 LYS A C 1
ATOM 773 O O . LYS A 1 96 ? -2.869 -2.120 12.037 1.00 91.12 96 LYS A O 1
ATOM 778 N N . ASN A 1 97 ? -3.967 -0.902 13.570 1.00 88.50 97 ASN A N 1
ATOM 779 C CA . ASN A 1 97 ? -3.779 -1.868 14.654 1.00 88.50 97 ASN A CA 1
ATOM 780 C C . ASN A 1 97 ? -4.950 -2.831 14.793 1.00 88.50 97 ASN A C 1
ATOM 782 O O . ASN A 1 97 ? -4.710 -3.994 15.101 1.00 88.50 97 ASN A O 1
ATOM 786 N N . ASP A 1 98 ? -6.166 -2.356 14.538 1.00 87.25 98 ASP A N 1
ATOM 787 C CA . ASP A 1 98 ? -7.383 -3.140 14.727 1.00 87.25 98 ASP A CA 1
ATOM 788 C C . ASP A 1 98 ? -7.793 -3.795 13.397 1.00 87.25 98 ASP A C 1
ATOM 790 O O . ASP A 1 98 ? -7.998 -5.005 13.341 1.00 87.25 98 ASP A O 1
ATOM 794 N N . LEU A 1 99 ? -7.745 -3.047 12.284 1.00 89.25 99 LEU A N 1
ATOM 795 C CA . LEU A 1 99 ? -8.055 -3.571 10.941 1.00 89.25 99 LEU A CA 1
ATOM 796 C C . LEU A 1 99 ? -6.839 -4.074 10.151 1.00 89.25 99 LEU A C 1
ATOM 798 O O . LEU A 1 99 ? -6.992 -4.609 9.055 1.00 89.25 99 LEU A O 1
ATOM 802 N N . CYS A 1 100 ? -5.622 -3.928 10.685 1.00 90.44 100 CYS A N 1
ATOM 803 C CA . CYS A 1 100 ? -4.384 -4.394 10.042 1.00 90.44 100 CYS A CA 1
ATOM 804 C C . CYS A 1 100 ? -4.133 -3.817 8.627 1.00 90.44 100 CYS A C 1
ATOM 806 O O . CYS A 1 100 ? -3.431 -4.416 7.808 1.00 90.44 100 CYS A O 1
ATOM 808 N N . LEU A 1 101 ? -4.658 -2.626 8.340 1.00 89.19 101 LEU A N 1
ATOM 809 C CA . LEU A 1 101 ? -4.504 -1.919 7.074 1.00 89.19 101 LEU A CA 1
ATOM 810 C C . LEU A 1 101 ? -3.244 -1.050 7.065 1.00 89.19 101 LEU A C 1
ATOM 812 O O . LEU A 1 101 ? -2.823 -0.469 8.067 1.00 89.19 101 LEU A O 1
ATOM 816 N N . THR A 1 102 ? -2.632 -0.922 5.888 1.00 87.50 102 THR A N 1
ATOM 817 C CA . THR A 1 102 ? -1.488 -0.028 5.679 1.00 87.50 102 THR A CA 1
ATOM 818 C C . THR A 1 102 ? -1.888 1.119 4.771 1.00 87.50 102 THR A C 1
ATOM 820 O O . THR A 1 102 ? -2.111 0.929 3.579 1.00 87.50 102 THR A O 1
ATOM 823 N N . MET A 1 103 ? -1.902 2.330 5.319 1.00 84.31 103 MET A N 1
ATOM 824 C CA . MET A 1 103 ? -2.127 3.536 4.529 1.00 84.31 103 MET A CA 1
ATOM 825 C C . MET A 1 103 ? -0.850 3.932 3.787 1.00 84.31 103 MET A C 1
ATOM 827 O O . MET A 1 103 ? 0.228 4.031 4.384 1.00 84.31 103 MET A O 1
ATOM 831 N N . LYS A 1 104 ? -0.971 4.207 2.488 1.00 85.62 104 LYS A N 1
ATOM 832 C CA . LYS A 1 104 ? 0.118 4.754 1.675 1.00 85.62 104 LYS A CA 1
ATOM 833 C C . LYS A 1 104 ? -0.113 6.232 1.402 1.00 85.62 104 LYS A C 1
ATOM 835 O O . LYS A 1 104 ? -1.240 6.687 1.243 1.00 85.62 104 LYS A O 1
ATOM 840 N N . LYS A 1 105 ? 0.983 6.984 1.320 1.00 85.38 105 LYS A N 1
ATOM 841 C CA . LYS A 1 105 ? 0.939 8.357 0.821 1.00 85.38 105 LYS A CA 1
ATOM 842 C C . LYS A 1 105 ? 0.639 8.319 -0.676 1.00 85.38 105 LYS A C 1
ATOM 844 O O . LYS A 1 105 ? 1.313 7.594 -1.404 1.00 85.38 105 LYS A O 1
ATOM 849 N N . VAL A 1 106 ? -0.324 9.124 -1.116 1.00 83.31 106 VAL A N 1
ATOM 850 C CA . VAL A 1 106 ? -0.633 9.282 -2.539 1.00 83.31 106 VAL A CA 1
ATOM 851 C C . VAL A 1 106 ? 0.585 9.864 -3.255 1.00 83.31 106 VAL A C 1
ATOM 853 O O . VAL A 1 106 ? 1.138 10.890 -2.848 1.00 83.31 106 VAL A O 1
ATOM 856 N N . THR A 1 107 ? 1.017 9.187 -4.313 1.00 82.62 107 THR A N 1
ATOM 857 C CA . THR A 1 107 ? 2.078 9.642 -5.210 1.00 82.62 107 THR A CA 1
ATOM 858 C C . THR A 1 107 ? 1.469 9.939 -6.566 1.00 82.62 107 THR A C 1
ATOM 860 O O . THR A 1 107 ? 0.803 9.081 -7.141 1.00 82.62 107 THR A O 1
ATOM 863 N N . PHE A 1 108 ? 1.708 11.141 -7.084 1.00 82.00 108 PHE A N 1
ATOM 864 C CA . PHE A 1 108 ? 1.278 11.492 -8.431 1.00 82.00 108 PHE A CA 1
ATOM 865 C C . PHE A 1 108 ? 2.162 10.783 -9.452 1.00 82.00 108 PHE A C 1
ATOM 867 O O . PHE A 1 108 ? 3.389 10.883 -9.403 1.00 82.00 108 PHE A O 1
ATOM 874 N N . GLU A 1 109 ? 1.529 10.087 -10.386 1.00 80.56 109 GLU A N 1
ATOM 875 C CA . GLU A 1 109 ? 2.181 9.567 -11.579 1.00 80.56 109 GLU A CA 1
ATOM 876 C C . GLU A 1 109 ? 1.773 10.411 -12.790 1.00 80.56 109 GLU A C 1
ATOM 878 O O . GLU A 1 109 ? 0.705 11.022 -12.807 1.00 80.56 109 GLU A O 1
ATOM 883 N N . ALA A 1 110 ? 2.623 10.455 -13.818 1.00 86.19 110 ALA A N 1
ATOM 884 C CA . ALA A 1 110 ? 2.278 11.137 -15.059 1.00 86.19 110 ALA A CA 1
ATOM 885 C C . ALA A 1 110 ? 1.048 10.476 -15.699 1.00 86.19 110 ALA A C 1
ATOM 887 O O . ALA A 1 110 ? 1.046 9.263 -15.890 1.00 86.19 110 ALA A O 1
ATOM 888 N N . GLU A 1 111 ? 0.045 11.259 -16.103 1.00 84.69 111 GLU A N 1
ATOM 889 C CA . GLU A 1 111 ? -1.182 10.738 -16.732 1.00 84.69 111 GLU A CA 1
ATOM 890 C C . GLU A 1 111 ? -0.879 9.853 -17.946 1.00 84.69 111 GLU A C 1
ATOM 892 O O . GLU A 1 111 ? -1.465 8.785 -18.119 1.00 84.69 111 GLU A O 1
ATOM 897 N N . ALA A 1 112 ? 0.125 10.247 -18.737 1.00 89.62 112 ALA A N 1
ATOM 898 C CA . ALA A 1 112 ? 0.608 9.465 -19.866 1.00 89.62 112 ALA A CA 1
ATOM 899 C C . ALA A 1 112 ? 1.002 8.035 -19.455 1.00 89.62 112 ALA A C 1
ATOM 901 O O . ALA A 1 112 ? 0.754 7.098 -20.204 1.00 89.62 112 ALA A O 1
ATOM 902 N N . ARG A 1 113 ? 1.560 7.819 -18.256 1.00 84.81 113 ARG A N 1
ATOM 903 C CA . ARG A 1 113 ? 1.993 6.493 -17.789 1.00 84.81 113 ARG A CA 1
ATOM 904 C C . ARG A 1 113 ? 0.844 5.483 -17.739 1.00 84.81 113 ARG A C 1
ATOM 906 O O . ARG A 1 113 ? 1.113 4.309 -17.995 1.00 84.81 113 ARG A O 1
ATOM 913 N N . ASN A 1 114 ? -0.369 5.938 -17.425 1.00 88.38 114 ASN A N 1
ATOM 914 C CA . ASN A 1 114 ? -1.573 5.118 -17.263 1.00 88.38 114 ASN A CA 1
ATOM 915 C C . ASN A 1 114 ? -2.620 5.396 -18.360 1.00 88.38 114 ASN A C 1
ATOM 917 O O . ASN A 1 114 ? -3.781 5.013 -18.223 1.00 88.38 114 ASN A O 1
ATOM 921 N N . SER A 1 115 ? -2.224 6.042 -19.465 1.00 92.69 115 SER A N 1
ATOM 922 C CA . SER A 1 115 ? -3.101 6.198 -20.625 1.00 92.69 115 SER A CA 1
ATOM 923 C C . SER A 1 115 ? -3.383 4.834 -21.262 1.00 92.69 115 SER A C 1
ATOM 925 O O . SER A 1 115 ? -2.515 3.959 -21.298 1.00 92.69 115 SER A O 1
ATOM 927 N N . LYS A 1 116 ? -4.597 4.646 -21.796 1.00 94.06 116 LYS A N 1
ATOM 928 C CA . LYS A 1 116 ? -4.998 3.383 -22.446 1.00 94.06 116 LYS A CA 1
ATOM 929 C C . LYS A 1 116 ? -4.025 2.972 -23.551 1.00 94.06 116 LYS A C 1
ATOM 931 O O . LYS A 1 116 ? -3.685 1.803 -23.664 1.00 94.06 116 LYS A O 1
ATOM 936 N N . GLU A 1 117 ? -3.553 3.948 -24.320 1.00 95.31 117 GLU A N 1
ATOM 937 C CA . GLU A 1 117 ? -2.580 3.738 -25.389 1.00 95.31 117 GLU A CA 1
ATOM 938 C C . GLU A 1 117 ? -1.242 3.212 -24.855 1.00 95.31 117 GLU A C 1
ATOM 940 O O . GLU A 1 117 ? -0.771 2.176 -25.314 1.00 95.31 117 GLU A O 1
ATOM 945 N N . ASN A 1 118 ? -0.653 3.857 -23.841 1.00 93.69 118 ASN A N 1
ATOM 946 C CA . ASN A 1 118 ? 0.629 3.415 -23.286 1.00 93.69 118 ASN A CA 1
ATOM 947 C C . ASN A 1 118 ? 0.514 2.076 -22.546 1.00 93.69 118 ASN A C 1
ATOM 949 O O . ASN A 1 118 ? 1.459 1.287 -22.556 1.00 93.69 118 ASN A O 1
ATOM 953 N N . LEU A 1 119 ? -0.631 1.793 -21.917 1.00 94.25 119 LEU A N 1
ATOM 954 C CA . LEU A 1 119 ? -0.902 0.481 -21.326 1.00 94.25 119 LEU A CA 1
ATOM 955 C C . LEU A 1 119 ? -0.978 -0.610 -22.400 1.00 94.25 119 LEU A C 1
ATOM 957 O O . LEU A 1 119 ? -0.360 -1.659 -22.227 1.00 94.25 119 LEU A O 1
ATOM 961 N N . GLN A 1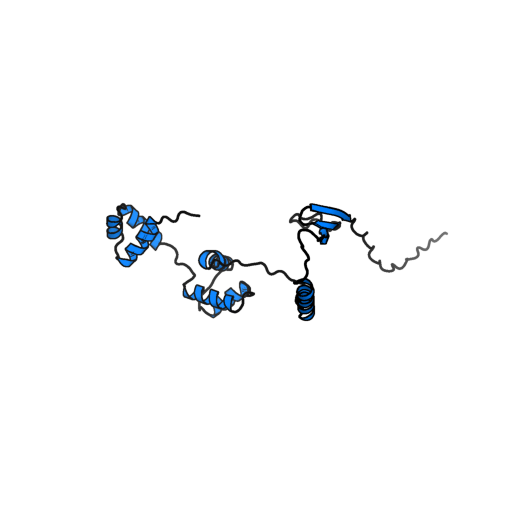 120 ? -1.659 -0.344 -23.519 1.00 95.88 120 GLN A N 1
ATOM 962 C CA . GLN A 1 120 ? -1.720 -1.274 -24.646 1.00 95.88 120 GLN A CA 1
ATOM 963 C C . GLN A 1 120 ? -0.332 -1.509 -25.248 1.00 95.88 120 GLN A C 1
ATOM 965 O O . GLN A 1 120 ? 0.068 -2.653 -25.417 1.00 95.88 120 GLN A O 1
ATOM 970 N N . GLN A 1 121 ? 0.450 -0.449 -25.471 1.00 95.81 121 GLN A N 1
ATOM 971 C CA . GLN A 1 121 ? 1.816 -0.577 -25.983 1.00 95.81 121 GLN A CA 1
ATOM 972 C C . GLN A 1 121 ? 2.703 -1.431 -25.066 1.00 95.81 121 GLN A C 1
ATOM 974 O O . GLN A 1 121 ? 3.452 -2.275 -25.553 1.00 95.81 121 GLN A O 1
ATOM 979 N N . ARG A 1 122 ? 2.609 -1.266 -23.736 1.00 95.19 122 ARG A N 1
ATOM 980 C CA . ARG A 1 122 ? 3.338 -2.128 -22.784 1.00 95.19 122 ARG A CA 1
ATOM 981 C C . ARG A 1 122 ? 2.886 -3.578 -22.863 1.00 95.19 122 ARG A C 1
ATOM 983 O O . ARG A 1 122 ? 3.729 -4.467 -22.779 1.00 95.19 122 ARG A O 1
ATOM 990 N N . PHE A 1 123 ? 1.582 -3.807 -22.995 1.00 95.31 123 PHE A N 1
ATOM 991 C CA . PHE A 1 123 ? 1.027 -5.146 -23.130 1.00 95.31 123 PHE A CA 1
ATOM 992 C C . PHE A 1 123 ? 1.511 -5.820 -24.416 1.00 95.31 123 PHE A C 1
ATOM 994 O O . PHE A 1 123 ? 2.034 -6.928 -24.353 1.00 95.31 123 PHE A O 1
ATOM 1001 N N . ASP A 1 124 ? 1.415 -5.139 -25.556 1.00 96.00 124 ASP A N 1
ATOM 1002 C CA . ASP A 1 124 ? 1.855 -5.659 -26.852 1.00 96.00 124 ASP A CA 1
ATOM 1003 C C . ASP A 1 124 ? 3.355 -5.964 -26.840 1.00 96.00 124 ASP A C 1
ATOM 1005 O O . ASP A 1 124 ? 3.785 -7.027 -27.290 1.00 96.00 124 ASP A O 1
ATOM 1009 N N . TRP A 1 125 ? 4.152 -5.066 -26.252 1.00 94.00 125 TRP A N 1
ATOM 1010 C CA . TRP A 1 125 ? 5.588 -5.271 -26.110 1.00 94.00 125 TRP A CA 1
ATOM 1011 C C . TRP A 1 125 ? 5.889 -6.468 -25.205 1.00 94.00 125 TRP A C 1
ATOM 1013 O O . TRP A 1 125 ? 6.660 -7.341 -25.587 1.00 94.00 125 TRP A O 1
ATOM 1023 N N . PHE A 1 126 ? 5.227 -6.592 -24.051 1.00 92.81 126 PHE A N 1
ATOM 1024 C CA . PHE A 1 126 ? 5.365 -7.774 -23.199 1.00 92.81 126 PHE A CA 1
ATOM 1025 C C . PHE A 1 126 ? 5.003 -9.062 -23.949 1.00 92.81 126 PHE A C 1
ATOM 1027 O O . PHE A 1 126 ? 5.773 -10.019 -23.934 1.00 92.81 126 PHE A O 1
ATOM 1034 N N . MET A 1 127 ? 3.869 -9.080 -24.650 1.00 95.12 127 MET A N 1
ATOM 1035 C CA . MET A 1 127 ? 3.402 -10.246 -25.402 1.00 95.12 127 MET A CA 1
ATOM 1036 C C . MET A 1 127 ? 4.364 -10.654 -26.519 1.00 95.12 127 MET A C 1
ATOM 1038 O O . MET A 1 127 ? 4.514 -11.845 -26.774 1.00 95.12 127 MET A O 1
ATOM 1042 N N . GLN A 1 128 ? 5.040 -9.695 -27.154 1.00 92.19 128 GLN A N 1
ATOM 1043 C CA . GLN A 1 128 ? 6.060 -9.968 -28.164 1.00 92.19 128 GLN A CA 1
ATOM 1044 C C . GLN A 1 128 ? 7.261 -10.735 -27.590 1.00 92.19 128 GLN A C 1
ATOM 1046 O O . GLN A 1 128 ? 7.817 -11.599 -28.266 1.00 92.19 128 GLN A O 1
ATOM 1051 N N . TRP A 1 129 ? 7.661 -10.429 -26.354 1.00 88.81 129 TRP A N 1
ATOM 1052 C CA . TRP A 1 129 ? 8.867 -10.992 -25.737 1.00 88.81 129 TRP A CA 1
ATOM 1053 C C . TRP A 1 129 ? 8.589 -12.113 -24.731 1.00 88.81 129 TRP A C 1
ATOM 1055 O O . TRP A 1 129 ? 9.525 -12.814 -24.354 1.00 88.81 129 TRP A O 1
ATOM 1065 N N . LYS A 1 130 ? 7.336 -12.341 -24.313 1.00 89.06 130 LYS A N 1
ATOM 1066 C CA . LYS A 1 130 ? 7.006 -13.339 -23.277 1.00 89.06 130 LYS A CA 1
ATOM 1067 C C . LYS A 1 130 ? 7.449 -14.766 -23.630 1.00 89.06 130 LYS A C 1
ATOM 1069 O O . LYS A 1 130 ? 7.776 -15.527 -22.731 1.00 89.06 130 LYS A O 1
ATOM 1074 N N . ASP A 1 131 ? 7.429 -15.109 -24.921 1.00 87.06 131 ASP A N 1
ATOM 1075 C CA . ASP A 1 131 ? 7.800 -16.436 -25.439 1.00 87.06 131 ASP A CA 1
ATOM 1076 C C . ASP A 1 131 ? 9.220 -16.443 -26.031 1.00 87.06 131 ASP A C 1
ATOM 1078 O O . ASP A 1 131 ? 9.632 -17.412 -26.668 1.00 87.06 131 ASP A O 1
ATOM 1082 N N . SER A 1 132 ? 9.970 -15.349 -25.868 1.00 86.38 132 SER A N 1
ATOM 1083 C CA . SER A 1 132 ? 11.367 -15.292 -26.289 1.00 86.38 132 SER A CA 1
ATOM 1084 C C . SER A 1 132 ? 12.266 -16.016 -25.283 1.00 86.38 132 SER A C 1
ATOM 1086 O O . SER A 1 132 ? 12.012 -15.988 -24.082 1.00 86.38 132 SER A O 1
ATOM 1088 N N . ASP A 1 133 ? 13.355 -16.619 -25.762 1.00 87.38 133 ASP A N 1
ATOM 1089 C CA . ASP A 1 133 ? 14.381 -17.279 -24.933 1.00 87.38 133 ASP A CA 1
ATOM 1090 C C . ASP A 1 133 ? 15.336 -16.262 -24.263 1.00 87.38 133 ASP A C 1
ATOM 1092 O O . ASP A 1 133 ? 16.540 -16.480 -24.117 1.00 87.38 133 ASP A O 1
ATOM 1096 N N . ILE A 1 134 ? 14.825 -15.074 -23.922 1.00 85.88 134 ILE A N 1
ATOM 1097 C CA . ILE A 1 134 ? 15.623 -14.031 -23.280 1.00 85.88 134 ILE A CA 1
ATOM 1098 C C . ILE A 1 134 ? 15.699 -14.310 -21.787 1.00 85.88 134 ILE A C 1
ATOM 1100 O O . ILE A 1 134 ? 14.770 -14.051 -21.022 1.00 85.88 134 ILE A O 1
ATOM 1104 N N . ASP A 1 135 ? 16.871 -14.762 -21.360 1.00 88.56 135 ASP A N 1
ATOM 1105 C CA . ASP A 1 135 ? 17.243 -14.762 -19.956 1.00 88.56 135 ASP A CA 1
ATOM 1106 C C . ASP A 1 135 ? 17.681 -13.354 -19.514 1.00 88.56 135 ASP A C 1
ATOM 1108 O O . ASP A 1 135 ? 18.818 -12.931 -19.744 1.00 88.56 135 ASP A O 1
ATOM 1112 N N . PHE A 1 136 ? 16.781 -12.634 -18.837 1.00 85.69 136 PHE A N 1
ATOM 1113 C CA . PHE A 1 136 ? 17.054 -11.311 -18.260 1.00 85.69 136 PHE A CA 1
ATOM 1114 C C . PHE A 1 136 ? 18.179 -11.313 -17.220 1.00 85.69 136 PHE A C 1
ATOM 1116 O O . PHE A 1 136 ? 18.738 -10.255 -16.920 1.00 85.69 136 PHE A O 1
ATOM 1123 N N . THR A 1 137 ? 18.515 -12.475 -16.658 1.00 87.44 137 THR A N 1
ATOM 1124 C CA . THR A 1 137 ? 19.593 -12.599 -15.681 1.00 87.44 137 THR A CA 1
ATOM 1125 C C . THR A 1 137 ? 20.935 -12.862 -16.356 1.00 87.44 137 THR A C 1
ATOM 1127 O O . THR A 1 137 ? 21.914 -12.203 -16.016 1.00 87.44 137 THR A O 1
ATOM 1130 N N . GLY A 1 138 ? 21.002 -13.751 -17.343 1.00 87.19 138 GLY A N 1
ATOM 1131 C CA . GLY A 1 138 ? 22.239 -14.098 -18.041 1.00 87.19 138 GLY A CA 1
ATOM 1132 C C . GLY A 1 138 ? 22.616 -13.145 -19.174 1.00 87.19 138 GLY A C 1
ATOM 1133 O O . GLY A 1 138 ? 23.775 -12.739 -19.263 1.00 87.19 138 GLY A O 1
ATOM 1134 N N . ASN A 1 139 ? 21.650 -12.738 -20.001 1.00 88.12 139 ASN A N 1
ATOM 1135 C CA . ASN A 1 139 ? 21.906 -12.200 -21.343 1.00 88.12 139 ASN A CA 1
ATOM 1136 C C . ASN A 1 139 ? 21.563 -10.709 -21.513 1.00 88.12 139 ASN A C 1
ATOM 1138 O O . ASN A 1 139 ? 21.686 -10.177 -22.617 1.00 88.12 139 ASN A O 1
ATOM 1142 N N . CYS A 1 140 ? 21.138 -10.016 -20.451 1.00 91.44 140 CYS A N 1
ATOM 1143 C CA . CYS A 1 140 ? 20.685 -8.625 -20.537 1.00 91.44 140 CYS A CA 1
ATOM 1144 C C . CYS A 1 140 ? 21.562 -7.644 -19.755 1.00 91.44 140 CYS A C 1
ATOM 1146 O O . CYS A 1 140 ? 21.986 -7.901 -18.630 1.00 91.44 140 CYS A O 1
ATOM 1148 N N . VAL A 1 141 ? 21.769 -6.468 -20.351 1.00 93.44 141 VAL A N 1
ATOM 1149 C CA . VAL A 1 141 ? 22.350 -5.293 -19.698 1.00 93.44 141 VAL A CA 1
ATOM 1150 C C . VAL A 1 141 ? 21.301 -4.188 -19.691 1.00 93.44 141 VAL A C 1
ATOM 1152 O O . VAL A 1 141 ? 20.773 -3.827 -20.741 1.00 93.44 141 VAL A O 1
ATOM 1155 N N . PHE A 1 142 ? 21.010 -3.643 -18.515 1.00 93.00 142 PHE A N 1
ATOM 1156 C CA . PHE A 1 142 ? 20.055 -2.557 -18.322 1.00 93.00 142 PHE A CA 1
ATOM 1157 C C . PHE A 1 142 ? 20.800 -1.233 -18.257 1.00 93.00 142 PHE A C 1
ATOM 1159 O O . PHE A 1 142 ? 21.714 -1.081 -17.449 1.00 93.00 142 PHE A O 1
ATOM 1166 N N . ILE A 1 143 ? 20.408 -0.283 -19.102 1.00 95.00 143 ILE A N 1
ATOM 1167 C CA . ILE A 1 143 ? 20.990 1.058 -19.151 1.00 95.00 143 ILE A CA 1
ATOM 1168 C C . ILE A 1 143 ? 19.942 2.040 -18.644 1.00 95.00 143 ILE A C 1
ATOM 1170 O O . ILE A 1 143 ? 18.822 2.045 -19.150 1.00 95.00 143 ILE A O 1
ATOM 1174 N N . ASP A 1 144 ? 20.310 2.865 -17.668 1.00 93.31 144 ASP A N 1
ATOM 1175 C CA . ASP A 1 144 ? 19.426 3.889 -17.113 1.00 93.31 144 ASP A CA 1
ATOM 1176 C C . ASP A 1 144 ? 20.189 5.175 -16.773 1.00 93.31 144 ASP A C 1
ATOM 1178 O O . ASP A 1 144 ? 21.406 5.169 -16.548 1.00 93.31 144 ASP A O 1
ATOM 1182 N N . GLU A 1 145 ? 19.457 6.286 -16.747 1.00 90.56 145 GLU A N 1
ATOM 1183 C CA . GLU A 1 145 ? 19.952 7.600 -16.359 1.00 90.56 145 GLU A CA 1
ATOM 1184 C C . GLU A 1 145 ? 19.179 8.105 -15.133 1.00 90.56 145 GLU A C 1
ATOM 1186 O O . GLU A 1 145 ? 17.996 8.428 -15.203 1.00 90.56 145 GLU A O 1
ATOM 1191 N N . ALA A 1 146 ? 19.872 8.222 -14.001 1.00 85.75 146 ALA A N 1
ATOM 1192 C CA . ALA A 1 146 ? 19.283 8.645 -12.737 1.00 85.75 146 ALA A CA 1
ATOM 1193 C C . ALA A 1 146 ? 19.777 10.040 -12.327 1.00 85.75 146 ALA A C 1
ATOM 1195 O O . ALA A 1 146 ? 20.974 10.340 -12.359 1.00 85.75 146 ALA A O 1
ATOM 1196 N N . GLY A 1 147 ? 18.845 10.905 -11.921 1.00 82.19 147 GLY A N 1
ATOM 1197 C CA . GLY A 1 147 ? 19.138 12.234 -11.386 1.00 82.19 147 GLY A CA 1
ATOM 1198 C C . GLY A 1 147 ? 19.555 12.177 -9.916 1.00 82.19 147 GLY A C 1
ATOM 1199 O O . GLY A 1 147 ? 18.837 11.643 -9.078 1.00 82.19 147 GLY A O 1
ATOM 1200 N N . PHE A 1 148 ? 20.698 12.775 -9.591 1.00 76.94 148 PHE A N 1
ATOM 1201 C CA . PHE A 1 148 ? 21.248 12.874 -8.243 1.00 76.94 148 PHE A CA 1
ATOM 1202 C C . PHE A 1 148 ? 21.302 14.337 -7.801 1.00 76.94 148 PHE A C 1
ATOM 1204 O O . PHE A 1 148 ? 22.117 15.139 -8.270 1.00 76.94 148 PHE A O 1
ATOM 1211 N N . HIS A 1 149 ? 20.449 14.686 -6.841 1.00 71.88 149 HIS A N 1
ATOM 1212 C CA . HIS A 1 149 ? 20.580 15.938 -6.107 1.00 71.88 149 HIS A CA 1
ATOM 1213 C C . HIS A 1 149 ? 21.563 15.737 -4.955 1.00 71.88 149 HIS A C 1
ATOM 1215 O O . HIS A 1 149 ? 21.354 14.880 -4.105 1.00 71.88 149 HIS A O 1
ATOM 1221 N N . ILE A 1 150 ? 22.624 16.548 -4.904 1.00 67.06 150 ILE A N 1
ATOM 1222 C CA . ILE A 1 150 ? 23.633 16.492 -3.828 1.00 67.06 150 ILE A CA 1
ATOM 1223 C C . ILE A 1 150 ? 22.992 16.739 -2.446 1.00 67.06 150 ILE A C 1
ATOM 1225 O O . ILE A 1 150 ? 23.449 16.206 -1.439 1.00 67.06 150 ILE A O 1
ATOM 1229 N N . ASN A 1 151 ? 21.874 17.467 -2.408 1.00 63.56 151 ASN A N 1
ATOM 1230 C CA . ASN A 1 151 ? 21.083 17.707 -1.205 1.00 63.56 151 ASN A CA 1
ATOM 1231 C C . ASN A 1 151 ? 20.009 16.619 -1.011 1.00 63.56 151 ASN A C 1
ATOM 1233 O O . ASN A 1 151 ? 18.820 16.915 -1.043 1.00 63.56 151 ASN A O 1
ATOM 1237 N N . MET A 1 152 ? 20.404 15.360 -0.803 1.00 61.00 152 MET A N 1
ATOM 1238 C CA . MET A 1 152 ? 19.458 14.315 -0.357 1.00 61.00 152 MET A CA 1
ATOM 1239 C C . MET A 1 152 ? 19.101 14.419 1.140 1.00 61.00 152 MET A C 1
ATOM 1241 O O . MET A 1 152 ? 18.407 13.557 1.674 1.00 61.00 152 MET A O 1
ATOM 1245 N N . LEU A 1 153 ? 19.590 15.449 1.840 1.00 55.34 153 LEU A N 1
ATOM 1246 C CA . LEU A 1 153 ? 19.248 15.732 3.233 1.00 55.34 153 LEU A CA 1
ATOM 1247 C C . LEU A 1 153 ? 17.955 16.559 3.295 1.00 55.34 153 LEU A C 1
ATOM 1249 O O . LEU A 1 153 ? 17.742 17.439 2.468 1.00 55.34 153 LEU A O 1
ATOM 1253 N N . LEU A 1 154 ? 17.117 16.269 4.295 1.00 55.69 154 LEU A N 1
ATOM 1254 C CA . LEU A 1 154 ? 15.744 16.766 4.524 1.00 55.69 154 LEU A CA 1
ATOM 1255 C C . LEU A 1 154 ? 15.567 18.296 4.630 1.00 55.69 154 LEU A C 1
ATOM 1257 O O . LEU A 1 154 ? 14.460 18.762 4.890 1.00 55.69 154 LEU A O 1
ATOM 1261 N N . GLU A 1 155 ? 16.616 19.084 4.425 1.00 56.12 155 GLU A N 1
ATOM 1262 C CA . GLU A 1 155 ? 16.596 20.534 4.592 1.00 56.12 155 GLU A CA 1
ATOM 1263 C C . GLU A 1 155 ? 16.767 21.215 3.223 1.00 56.12 155 GLU A C 1
ATOM 1265 O O . GLU A 1 155 ? 17.777 20.987 2.546 1.00 56.12 155 GLU A O 1
ATOM 1270 N N . PRO A 1 156 ? 15.817 22.063 2.782 1.00 52.47 156 PRO A N 1
ATOM 1271 C CA . PRO A 1 156 ? 15.897 22.759 1.504 1.00 52.47 156 PRO A CA 1
ATOM 1272 C C . PRO A 1 156 ? 16.896 23.917 1.603 1.00 52.47 156 PRO A C 1
ATOM 1274 O O . PRO A 1 156 ? 16.531 25.089 1.647 1.00 52.47 156 PRO A O 1
ATOM 1277 N N . VAL A 1 157 ? 18.186 23.595 1.640 1.00 54.59 157 VAL A N 1
ATOM 1278 C CA . VAL A 1 157 ? 19.254 24.592 1.642 1.00 54.59 157 VAL A CA 1
ATOM 1279 C C . VAL A 1 157 ? 19.824 24.693 0.235 1.00 54.59 157 VAL A C 1
ATOM 1281 O O . VAL A 1 157 ? 20.686 23.917 -0.167 1.00 54.59 157 VAL A O 1
ATOM 1284 N N . LEU A 1 158 ? 19.336 25.704 -0.488 1.00 56.47 158 LEU A N 1
ATOM 1285 C CA . LEU A 1 158 ? 19.854 26.222 -1.758 1.00 56.47 158 LEU A CA 1
ATOM 1286 C C . LEU A 1 158 ? 19.700 25.302 -2.985 1.00 56.47 158 LEU A C 1
ATOM 1288 O O . LEU A 1 158 ? 19.803 24.078 -2.936 1.00 56.47 158 LEU A O 1
ATOM 1292 N N . VAL A 1 159 ? 19.452 25.942 -4.131 1.00 58.12 159 VAL A N 1
ATOM 1293 C CA . VAL A 1 159 ? 19.357 25.304 -5.450 1.00 58.12 159 VAL A CA 1
ATOM 1294 C C . VAL A 1 159 ? 20.744 24.789 -5.847 1.00 58.12 159 VAL A C 1
ATOM 1296 O O . VAL A 1 159 ? 21.534 25.496 -6.476 1.00 58.12 159 VAL A O 1
ATOM 1299 N N . SER A 1 160 ? 21.055 23.564 -5.435 1.00 58.19 160 SER A N 1
ATOM 1300 C CA . SER A 1 160 ? 22.290 22.871 -5.793 1.00 58.19 160 SER A CA 1
ATOM 1301 C C . SER A 1 160 ? 22.186 22.265 -7.197 1.00 58.19 160 SER A C 1
ATOM 1303 O O . SER A 1 160 ? 21.127 21.743 -7.558 1.00 58.19 160 SER A O 1
ATOM 1305 N N . PRO A 1 161 ? 23.266 22.289 -8.002 1.00 65.56 161 PRO A N 1
ATOM 1306 C CA . PRO A 1 161 ? 23.282 21.633 -9.304 1.00 65.56 161 PRO A CA 1
ATOM 1307 C C . PRO A 1 161 ? 22.976 20.132 -9.179 1.00 65.56 161 PRO A C 1
ATOM 1309 O O . PRO A 1 161 ? 23.662 19.411 -8.448 1.00 65.56 161 PRO A O 1
ATOM 1312 N N . SER A 1 162 ? 21.958 19.655 -9.898 1.00 68.56 162 SER A N 1
ATOM 1313 C CA . SER A 1 162 ? 21.660 18.226 -10.026 1.00 68.56 162 SER A CA 1
ATOM 1314 C C . SER A 1 162 ? 22.666 17.578 -10.968 1.00 68.56 162 SER A C 1
ATOM 1316 O O . SER A 1 162 ? 22.800 18.001 -12.117 1.00 68.56 162 SER A O 1
ATOM 1318 N N . HIS A 1 163 ? 23.372 16.563 -10.488 1.00 79.50 163 HIS A N 1
ATOM 1319 C CA . HIS A 1 163 ? 24.201 15.725 -11.346 1.00 79.50 163 HIS A CA 1
ATOM 1320 C C . HIS A 1 163 ? 23.349 14.580 -11.875 1.00 79.50 163 HIS A C 1
ATOM 1322 O O . HIS A 1 163 ? 22.372 14.196 -11.239 1.00 79.50 163 HIS A O 1
ATOM 1328 N N . THR A 1 164 ? 23.726 14.014 -13.012 1.00 83.88 164 THR A N 1
ATOM 1329 C CA . THR A 1 164 ? 23.052 12.825 -13.535 1.00 83.88 164 THR A CA 1
ATOM 1330 C C . THR A 1 164 ? 24.061 11.702 -13.641 1.00 83.88 164 THR A C 1
ATOM 1332 O O . THR A 1 164 ? 25.212 11.944 -14.000 1.00 83.88 164 THR A O 1
ATOM 1335 N N . ILE A 1 165 ? 23.670 10.485 -13.293 1.00 87.62 165 ILE A N 1
ATOM 1336 C CA . ILE A 1 165 ? 24.517 9.305 -13.429 1.00 87.62 165 ILE A CA 1
ATOM 1337 C C . ILE A 1 165 ? 23.902 8.424 -14.502 1.00 87.62 165 ILE A C 1
ATOM 1339 O O . ILE A 1 165 ? 22.731 8.073 -14.406 1.00 87.62 165 ILE A O 1
ATOM 1343 N N . ILE A 1 166 ? 24.705 8.057 -15.496 1.00 91.25 166 ILE A N 1
ATOM 1344 C CA . ILE A 1 166 ? 24.355 6.981 -16.421 1.00 91.25 166 ILE A CA 1
ATOM 1345 C C . ILE A 1 166 ? 24.994 5.702 -15.919 1.00 91.25 166 ILE A C 1
ATOM 1347 O O . ILE A 1 166 ? 26.203 5.664 -15.677 1.00 91.25 166 ILE A O 1
ATOM 1351 N N . GLY A 1 167 ? 24.173 4.671 -15.772 1.00 92.62 167 GLY A N 1
ATOM 1352 C CA . GLY A 1 167 ? 24.594 3.342 -15.366 1.00 92.62 167 GLY A CA 1
ATOM 1353 C C . GLY A 1 167 ? 24.259 2.303 -16.426 1.00 92.62 167 GLY A C 1
ATOM 1354 O O . GLY A 1 167 ? 23.246 2.416 -17.110 1.00 92.62 167 GLY A O 1
ATOM 1355 N N . ALA A 1 168 ? 25.102 1.280 -16.532 1.00 94.69 168 ALA A N 1
ATOM 1356 C CA . ALA A 1 168 ? 24.765 0.016 -17.169 1.00 94.69 168 ALA A CA 1
ATOM 1357 C C . ALA A 1 168 ? 24.990 -1.116 -16.160 1.00 94.69 168 ALA A C 1
ATOM 1359 O O . ALA A 1 168 ? 26.087 -1.242 -15.603 1.00 94.69 168 ALA A O 1
ATOM 1360 N N . ILE A 1 169 ? 23.962 -1.926 -15.917 1.00 94.00 169 ILE A N 1
ATOM 1361 C CA . ILE A 1 169 ? 23.994 -3.016 -14.939 1.00 94.00 169 ILE A CA 1
ATOM 1362 C C . ILE A 1 169 ? 23.599 -4.344 -15.577 1.00 94.00 169 ILE A C 1
ATOM 1364 O O . ILE A 1 169 ? 22.708 -4.416 -16.419 1.00 94.00 169 ILE A O 1
ATOM 1368 N N . HIS A 1 170 ? 24.271 -5.401 -15.146 1.00 94.19 170 HIS A N 1
ATOM 1369 C CA . HIS A 1 170 ? 23.914 -6.796 -15.376 1.00 94.19 170 HIS A CA 1
ATOM 1370 C C . HIS A 1 170 ? 23.490 -7.409 -14.035 1.00 94.19 170 HIS A C 1
ATOM 1372 O O . HIS A 1 170 ? 23.824 -6.874 -12.977 1.00 94.19 170 HIS A O 1
ATOM 1378 N N . SER A 1 171 ? 22.765 -8.528 -14.050 1.00 90.44 171 SER A N 1
ATOM 1379 C CA . SER A 1 171 ? 22.282 -9.174 -12.818 1.00 90.44 171 SER A CA 1
ATOM 1380 C C . SER A 1 171 ? 23.399 -9.499 -11.812 1.00 90.44 171 SER A C 1
ATOM 1382 O O . SER A 1 171 ? 23.177 -9.438 -10.604 1.00 90.44 171 SER A O 1
ATOM 1384 N N . GLY A 1 172 ? 24.606 -9.805 -12.298 1.00 90.75 172 GLY A N 1
ATOM 1385 C CA . GLY A 1 172 ? 25.758 -10.158 -11.474 1.00 90.75 172 GLY A CA 1
ATOM 1386 C C . GLY A 1 172 ? 26.709 -9.003 -11.165 1.00 90.75 172 GLY A C 1
ATOM 1387 O O . GLY A 1 172 ? 27.599 -9.169 -10.332 1.00 90.75 172 GLY A O 1
ATOM 1388 N N . SER A 1 173 ? 26.593 -7.851 -11.837 1.00 90.88 173 SER A N 1
ATOM 1389 C CA . SER A 1 173 ? 27.568 -6.766 -11.669 1.00 90.88 173 SER A CA 1
ATOM 1390 C C . SER A 1 173 ? 27.124 -5.420 -12.237 1.00 90.88 173 SER A C 1
ATOM 1392 O O . SER A 1 173 ? 26.299 -5.318 -13.143 1.00 90.88 173 SER A O 1
ATOM 1394 N N . VAL A 1 174 ? 27.757 -4.362 -11.736 1.00 92.88 174 VAL A N 1
ATOM 1395 C CA . VAL A 1 174 ? 27.715 -3.039 -12.357 1.00 92.88 174 VAL A CA 1
ATOM 1396 C C . VAL A 1 174 ? 28.787 -2.984 -13.443 1.00 92.88 174 VAL A C 1
ATOM 1398 O O . VAL A 1 174 ? 29.973 -3.104 -13.143 1.00 92.88 174 VAL A O 1
ATOM 1401 N N . LEU A 1 175 ? 28.373 -2.801 -14.696 1.00 93.38 175 LEU A N 1
ATOM 1402 C CA . LEU A 1 175 ? 29.279 -2.800 -15.848 1.00 93.38 175 LEU A CA 1
ATOM 1403 C C . LEU A 1 175 ? 29.854 -1.410 -16.127 1.00 93.38 175 LEU A C 1
ATOM 1405 O O . LEU A 1 175 ? 31.019 -1.278 -16.497 1.00 93.38 175 LEU A O 1
ATOM 1409 N N . PHE A 1 176 ? 29.038 -0.368 -15.963 1.00 93.81 176 PHE A N 1
ATOM 1410 C CA . PHE A 1 176 ? 29.433 1.006 -16.252 1.00 93.81 176 PHE A CA 1
ATOM 1411 C C . PHE A 1 176 ? 28.699 1.987 -15.346 1.00 93.81 176 PHE A C 1
ATOM 1413 O O . PHE A 1 176 ? 27.497 1.853 -15.134 1.00 93.81 176 PHE A O 1
ATOM 1420 N N . VAL A 1 177 ? 29.413 2.994 -14.843 1.00 92.88 177 VAL A N 1
ATOM 1421 C CA . VAL A 1 177 ? 28.836 4.133 -14.121 1.00 92.88 177 VAL A CA 1
ATOM 1422 C C . VAL A 1 177 ? 29.602 5.382 -14.513 1.00 92.88 177 VAL A C 1
ATOM 1424 O O . VAL A 1 177 ? 30.821 5.444 -14.358 1.00 92.88 177 VAL A O 1
ATOM 1427 N N . GLN A 1 178 ? 28.887 6.399 -14.983 1.00 91.25 178 GLN A N 1
ATOM 1428 C CA . GLN A 1 178 ? 29.470 7.694 -15.298 1.00 91.25 178 GLN A CA 1
ATOM 1429 C C . GLN A 1 178 ? 28.650 8.826 -14.696 1.00 91.25 178 GLN A C 1
ATOM 1431 O O . GLN A 1 178 ? 27.476 9.006 -15.014 1.00 91.25 178 GLN A O 1
ATOM 1436 N N . LEU A 1 179 ? 29.316 9.643 -13.881 1.00 88.62 179 LEU A N 1
ATOM 1437 C CA . LEU A 1 179 ? 28.779 10.907 -13.400 1.00 88.62 179 LEU A CA 1
ATOM 1438 C C . LEU A 1 179 ? 28.883 11.964 -14.505 1.00 88.62 179 LEU A C 1
ATOM 1440 O O . LEU A 1 179 ? 29.979 12.320 -14.948 1.00 88.62 179 LEU A O 1
ATOM 1444 N N . ARG A 1 180 ? 27.742 12.494 -14.937 1.00 83.06 180 ARG A N 1
ATOM 1445 C CA . ARG A 1 180 ? 27.655 13.637 -15.844 1.00 83.06 180 ARG A CA 1
ATOM 1446 C C . ARG A 1 180 ? 27.634 14.937 -15.057 1.00 83.06 180 ARG A C 1
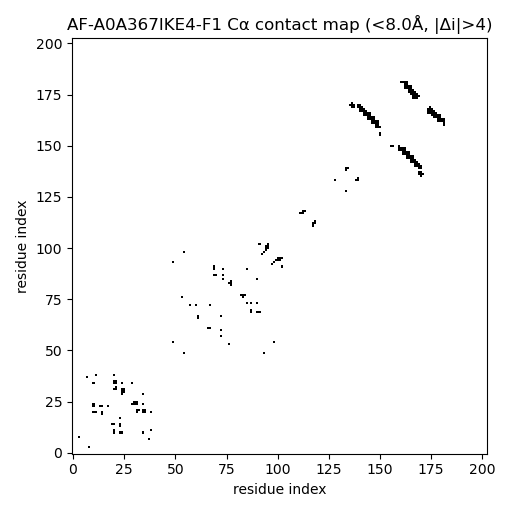ATOM 1448 O O . ARG A 1 180 ? 26.999 15.057 -14.007 1.00 83.06 180 ARG A O 1
ATOM 1455 N N . LYS A 1 181 ? 28.337 15.933 -15.596 1.00 77.31 181 LYS A N 1
ATOM 1456 C CA . LYS A 1 181 ? 28.298 17.292 -15.061 1.00 77.31 181 LYS A CA 1
ATOM 1457 C C . LYS A 1 181 ? 26.911 17.898 -15.305 1.00 77.31 181 LYS A C 1
ATOM 1459 O O . LYS A 1 181 ? 26.340 17.656 -16.370 1.00 77.31 181 LYS A O 1
ATOM 1464 N N . PRO A 1 182 ? 26.397 18.704 -14.363 1.00 70.69 182 PRO A N 1
ATOM 1465 C CA . PRO A 1 182 ? 25.173 19.459 -14.570 1.00 70.69 182 PRO A CA 1
ATOM 1466 C C . PRO A 1 182 ? 25.313 20.334 -15.825 1.00 70.69 182 PRO A C 1
ATOM 1468 O O . PRO A 1 182 ? 26.398 20.883 -16.060 1.00 70.69 182 PRO A O 1
ATOM 1471 N N . PRO A 1 183 ? 24.245 20.500 -16.624 1.00 66.00 183 PRO A N 1
ATOM 1472 C CA . PRO A 1 183 ? 24.254 21.469 -17.711 1.00 66.00 183 PRO A CA 1
ATOM 1473 C C . PRO A 1 183 ? 24.601 22.859 -17.155 1.00 66.00 183 PRO A C 1
ATOM 1475 O O . PRO A 1 183 ? 24.180 23.221 -16.051 1.00 66.00 183 PRO A O 1
ATOM 1478 N N . SER A 1 184 ? 25.389 23.641 -17.901 1.00 62.19 184 SER A N 1
ATOM 1479 C CA . SER A 1 184 ? 25.681 25.023 -17.515 1.00 62.19 184 SER A CA 1
ATOM 1480 C C . SER A 1 184 ? 24.366 25.791 -17.364 1.00 62.19 184 SER A C 1
ATOM 1482 O O . SER A 1 184 ? 23.434 25.608 -18.153 1.00 62.19 184 SER A O 1
ATOM 1484 N N . LYS A 1 185 ? 24.265 26.635 -16.326 1.00 58.59 185 LYS A N 1
ATOM 1485 C CA . LYS A 1 185 ? 23.105 27.517 -16.151 1.00 58.59 185 LYS A CA 1
ATOM 1486 C C . LYS A 1 185 ? 22.937 28.302 -17.453 1.00 58.59 185 LYS A C 1
ATOM 1488 O O . LYS A 1 185 ? 23.827 29.069 -17.810 1.00 58.59 185 LYS A O 1
ATOM 1493 N N . LYS A 1 186 ? 21.827 28.102 -18.169 1.00 54.16 186 LYS A N 1
ATOM 1494 C CA . LYS A 1 186 ? 21.449 29.030 -19.236 1.00 54.16 186 LYS A CA 1
ATOM 1495 C C . LYS A 1 186 ? 21.260 30.381 -18.554 1.00 54.16 186 LYS A C 1
ATOM 1497 O O . LYS A 1 186 ? 20.472 30.470 -17.611 1.00 54.16 186 LYS A O 1
ATOM 1502 N N . GLU A 1 187 ? 22.027 31.389 -18.967 1.00 40.09 187 GLU A N 1
ATOM 1503 C CA . GLU A 1 187 ? 21.766 32.756 -18.527 1.00 40.09 187 GLU A CA 1
ATOM 1504 C C . GLU A 1 187 ? 20.294 33.065 -18.825 1.00 40.09 187 GLU A C 1
ATOM 1506 O O . GLU A 1 187 ? 19.813 32.728 -19.916 1.00 40.09 187 GLU A O 1
ATOM 1511 N N . PRO A 1 188 ? 19.540 33.640 -17.873 1.00 39.59 188 PRO A N 1
ATOM 1512 C CA . PRO A 1 188 ? 18.214 34.128 -18.192 1.00 39.59 188 PRO A CA 1
ATOM 1513 C C . PRO A 1 188 ? 18.376 35.122 -19.339 1.00 39.59 188 PRO A C 1
ATOM 1515 O O . PRO A 1 188 ? 19.209 36.024 -19.259 1.00 3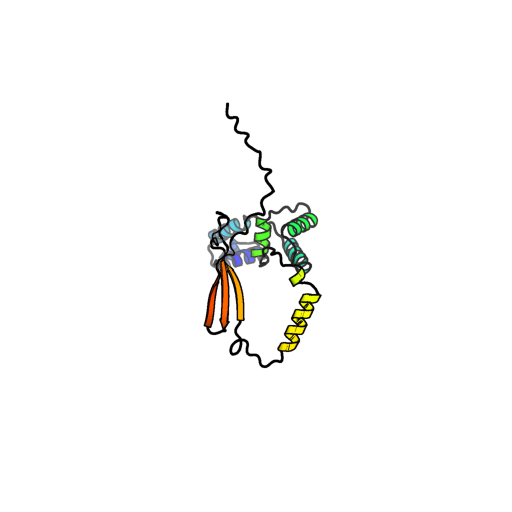9.59 188 PRO A O 1
ATOM 1518 N N . LEU A 1 189 ? 17.616 34.915 -20.417 1.00 42.84 189 LEU A N 1
ATOM 1519 C CA . LEU A 1 189 ? 17.594 35.795 -21.578 1.00 42.84 189 LEU A CA 1
ATOM 1520 C C . LEU A 1 189 ? 17.138 37.182 -21.093 1.00 42.84 189 LEU A C 1
ATOM 1522 O O . LEU A 1 189 ? 15.949 37.457 -20.930 1.00 42.84 189 LEU A O 1
ATOM 1526 N N . GLY A 1 190 ? 18.114 38.011 -20.732 1.00 37.50 190 GLY A N 1
ATOM 1527 C CA . GLY A 1 190 ? 17.915 39.293 -20.088 1.00 37.50 190 GLY A CA 1
ATOM 1528 C C . GLY A 1 190 ? 17.418 40.317 -21.093 1.00 37.50 190 GLY A C 1
ATOM 1529 O O . GLY A 1 190 ? 18.108 40.650 -22.051 1.00 37.50 190 GLY A O 1
ATOM 1530 N N . GLN A 1 191 ? 16.201 40.787 -20.833 1.00 36.62 191 GLN A N 1
ATOM 1531 C CA . GLN A 1 191 ? 15.622 42.080 -21.194 1.00 36.62 191 GLN A CA 1
ATOM 1532 C C . GLN A 1 191 ? 16.615 43.084 -21.805 1.00 36.62 191 GLN A C 1
ATOM 1534 O O . GLN A 1 191 ? 17.616 43.454 -21.186 1.00 36.62 191 GLN A O 1
ATOM 1539 N N . GLN A 1 192 ? 16.274 43.602 -22.990 1.00 35.56 192 GLN A N 1
ATOM 1540 C CA . GLN A 1 192 ? 16.896 44.800 -23.548 1.00 35.56 192 GLN A CA 1
ATOM 1541 C C . GLN A 1 192 ? 16.796 45.941 -22.527 1.00 35.56 192 GLN A C 1
ATOM 1543 O O . GLN A 1 192 ? 15.752 46.568 -22.370 1.00 35.56 192 GLN A O 1
ATOM 1548 N N . THR A 1 193 ? 17.890 46.226 -21.827 1.00 30.28 193 THR A N 1
ATOM 1549 C CA . THR A 1 193 ? 18.015 47.454 -21.050 1.00 30.28 193 THR A CA 1
ATOM 1550 C C . THR A 1 193 ? 18.465 48.557 -22.001 1.00 30.28 193 THR A C 1
ATOM 1552 O O . THR A 1 193 ? 19.569 48.561 -22.548 1.00 30.28 193 THR A O 1
ATOM 1555 N N . SER A 1 194 ? 17.562 49.498 -22.249 1.00 33.78 194 SER A N 1
ATOM 1556 C CA . SER A 1 194 ? 17.818 50.731 -22.985 1.00 33.78 194 SER A CA 1
ATOM 1557 C C . SER A 1 194 ? 19.007 51.486 -22.375 1.00 33.78 194 SER A C 1
ATOM 1559 O O . SER A 1 194 ? 18.934 51.981 -21.248 1.00 33.78 194 SER A O 1
ATOM 1561 N N . LYS A 1 195 ? 20.108 51.596 -23.131 1.00 34.56 195 LYS A N 1
ATOM 1562 C CA . LYS A 1 195 ? 21.281 52.416 -22.789 1.00 34.56 195 LYS A CA 1
ATOM 1563 C C . LYS A 1 195 ? 20.875 53.888 -22.649 1.00 34.56 195 LYS A C 1
ATOM 1565 O O . LYS A 1 195 ? 20.631 54.568 -23.643 1.00 34.56 195 LYS A O 1
ATOM 1570 N N . LYS A 1 196 ? 20.884 54.414 -21.422 1.00 35.16 196 LYS A N 1
ATOM 1571 C CA . LYS A 1 196 ? 20.816 55.859 -21.162 1.00 35.16 196 LYS A CA 1
ATOM 1572 C C . LYS A 1 196 ? 22.180 56.475 -21.515 1.00 35.16 196 LYS A C 1
ATOM 1574 O O . LYS A 1 196 ? 23.176 56.209 -20.846 1.00 35.16 196 LYS A O 1
ATOM 1579 N N . ARG A 1 197 ? 22.241 57.252 -22.604 1.00 32.34 197 ARG A N 1
ATOM 1580 C CA . ARG A 1 197 ? 23.431 58.022 -23.016 1.00 32.34 197 ARG A CA 1
ATOM 1581 C C . ARG A 1 197 ? 23.806 59.022 -21.916 1.00 32.34 197 ARG A C 1
ATOM 1583 O O . ARG A 1 197 ? 22.983 59.844 -21.525 1.00 32.34 197 ARG A O 1
ATOM 1590 N N . LYS A 1 198 ? 25.055 58.969 -21.450 1.00 35.22 198 LYS A N 1
ATOM 1591 C CA . LYS A 1 198 ? 25.669 59.982 -20.584 1.00 35.22 198 LYS A CA 1
ATOM 1592 C C . LYS A 1 198 ? 26.320 61.027 -21.496 1.00 35.22 198 LYS A C 1
ATOM 1594 O O . LYS A 1 198 ? 27.319 60.733 -22.144 1.00 35.22 198 LYS A O 1
ATOM 1599 N N . THR A 1 199 ? 25.727 62.211 -21.605 1.00 35.66 199 THR A N 1
ATOM 1600 C CA . THR A 1 199 ? 26.341 63.370 -22.264 1.00 35.66 199 THR A CA 1
ATOM 1601 C C . THR A 1 199 ? 27.425 63.941 -21.357 1.00 35.66 199 THR A C 1
ATOM 1603 O O . THR A 1 199 ? 27.139 64.411 -20.258 1.00 35.66 199 THR A O 1
ATOM 1606 N N . THR A 1 200 ? 28.675 63.891 -21.805 1.00 33.91 200 THR A N 1
ATOM 1607 C CA . THR A 1 200 ? 29.775 64.669 -21.230 1.00 33.91 200 THR A CA 1
ATOM 1608 C C . THR A 1 200 ? 29.783 66.053 -21.871 1.00 33.91 200 THR A C 1
ATOM 1610 O O . THR A 1 200 ? 30.137 66.174 -23.042 1.00 33.91 200 THR A O 1
ATOM 1613 N N . ASN A 1 201 ? 29.406 67.080 -21.108 1.00 36.03 201 ASN A N 1
ATOM 1614 C CA . ASN A 1 201 ? 29.749 68.466 -21.424 1.00 36.03 201 ASN A CA 1
ATOM 1615 C C . ASN A 1 201 ? 31.252 68.656 -21.181 1.00 36.03 201 ASN A C 1
ATOM 1617 O O . ASN A 1 201 ? 31.737 68.370 -20.086 1.00 36.03 201 ASN A O 1
ATOM 1621 N N . LYS A 1 202 ? 31.971 69.149 -22.190 1.00 38.34 202 LYS A N 1
ATOM 1622 C CA . LYS A 1 202 ? 33.230 69.874 -22.002 1.00 38.34 202 LYS A CA 1
ATOM 1623 C C . LYS A 1 202 ? 32.923 71.350 -22.236 1.00 38.34 202 LYS A C 1
ATOM 1625 O O . LYS A 1 202 ? 32.244 71.666 -23.212 1.00 38.34 202 LYS A O 1
ATOM 1630 N N . GLY A 1 203 ? 33.346 72.183 -21.287 1.00 35.84 203 GLY A N 1
ATOM 1631 C CA . GLY A 1 203 ? 33.464 73.626 -21.486 1.00 35.84 203 GLY A CA 1
ATOM 1632 C C . GLY A 1 203 ? 34.620 73.972 -22.409 1.00 35.84 203 GLY A C 1
ATOM 1633 O O . GLY A 1 203 ? 35.386 73.044 -22.770 1.00 35.84 203 GLY A O 1
#

Sequence (203 aa):
IKKENNSLTKMIECAQEKGASARVARSMGINVRNAQRWWKHEMKGRPSTFTDEHDSYLIELIDDDSQIIVSDIMERLTEKFEGFSISNSQLNHNLKNDLCLTMKKVTFEAEARNSKENLQQRFDWFMQWKDSDIDFTGNCVFIDEAGFHINMLLEPVLVSPSHTIIGAIHSGSVLFVQLRKPPSKKEPLGQQTSKKRKTTNKG

Organism: Rhizopus stolonifer (NCBI:txid4846)